Protein AF-A0A2N8PRA6-F1 (afdb_monomer_lite)

Sequence (228 aa):
MFCHITANWRGRPLISYQVVIETIAATTTRTGLSIGAELDTGRYDLGTTVPPAEFHALPITPHAFHGDWNYTLAPVAPRHPEPTPSRQQIDPTLTAMLTDPALTGMSRAAFDHLVAISEPYWDALAEAAFQRRFHRPRSYLHPQTSSLDHYHRLLTALLRRRRAVTSTLLAQLLKVGRTNLSNQFQDGHRLLDLHRVAVTPLPGTPARTLTQLHARIPSHDDTCTDQL

Organism: Streptomyces noursei (NCBI:txid1971)

Secondary structure (DSSP, 8-state):
-HHHHHHHHTT----SHHHHHHHHHT-B-TT--B-----------TT----HHHHHTS-EEE-TTTTTT-EEEPP-----------S----HHHHHHHT-HHHHSS-HHHHHHHHHHHHHHHHHHHHHHHHHHHSS--SS-----SSS-HHHHHHHHHHHHTT-B-HHHHHHHTT--HHHHHHHHHHHHHHHHHTT---PPPSSSPB-SHHHHHTTS--TT-------

Structure (mmCIF, N/CA/C/O backbone):
data_AF-A0A2N8PRA6-F1
#
_entry.id   AF-A0A2N8PRA6-F1
#
loop_
_atom_site.group_PDB
_atom_site.id
_atom_site.type_symbol
_atom_site.label_atom_id
_atom_site.label_alt_id
_atom_site.label_comp_id
_atom_site.label_asym_id
_atom_site.label_entity_id
_atom_site.label_seq_id
_atom_site.pdbx_PDB_ins_code
_atom_site.Cartn_x
_atom_site.Cartn_y
_atom_site.Cartn_z
_atom_site.occupancy
_atom_site.B_iso_or_equiv
_atom_site.auth_seq_id
_atom_site.auth_comp_id
_atom_site.auth_asym_id
_atom_site.auth_atom_id
_atom_site.pdbx_PDB_model_num
ATOM 1 N N . MET A 1 1 ? 21.298 9.428 -30.015 1.00 85.25 1 MET A N 1
ATOM 2 C CA . MET A 1 1 ? 21.003 7.988 -30.195 1.00 85.25 1 MET A CA 1
ATOM 3 C C . MET A 1 1 ? 19.586 7.769 -30.722 1.00 85.25 1 MET A C 1
ATOM 5 O O . MET A 1 1 ? 19.455 7.459 -31.895 1.00 85.25 1 MET A O 1
ATOM 9 N N . PHE A 1 2 ? 18.539 7.989 -29.916 1.00 85.00 2 PHE A N 1
ATOM 10 C CA . PHE A 1 2 ? 17.148 7.662 -30.280 1.00 85.00 2 PHE A CA 1
ATOM 11 C C . PHE A 1 2 ? 16.650 8.291 -31.589 1.00 85.00 2 PHE A C 1
ATOM 13 O O . PHE A 1 2 ? 16.017 7.606 -32.381 1.00 85.00 2 PHE A O 1
ATOM 20 N N . CYS A 1 3 ? 17.010 9.544 -31.883 1.00 87.31 3 CYS A N 1
ATOM 21 C CA . CYS A 1 3 ? 16.675 10.182 -33.163 1.00 87.31 3 CYS A CA 1
ATOM 22 C C . CYS A 1 3 ? 17.221 9.429 -34.393 1.00 87.31 3 CYS A C 1
ATOM 24 O O . CYS A 1 3 ? 16.564 9.402 -35.432 1.00 87.31 3 CYS A O 1
ATOM 26 N N . HIS A 1 4 ? 18.392 8.792 -34.282 1.00 89.62 4 HIS A N 1
ATOM 27 C CA . HIS A 1 4 ? 18.979 7.993 -35.360 1.00 89.62 4 HIS A CA 1
ATOM 28 C C . HIS A 1 4 ? 18.280 6.635 -35.503 1.00 89.62 4 HIS A C 1
ATOM 30 O O . HIS A 1 4 ? 18.043 6.203 -36.626 1.00 89.62 4 HIS A O 1
ATOM 36 N N . ILE A 1 5 ? 17.858 6.018 -34.391 1.00 92.06 5 ILE A N 1
ATOM 37 C CA . ILE A 1 5 ? 17.026 4.802 -34.413 1.00 92.06 5 ILE A CA 1
ATOM 38 C C . ILE A 1 5 ? 15.693 5.093 -35.119 1.00 92.06 5 ILE A C 1
ATOM 40 O O . ILE A 1 5 ? 15.302 4.372 -36.033 1.00 92.06 5 ILE A O 1
ATOM 44 N N . THR A 1 6 ? 15.018 6.193 -34.763 1.00 90.00 6 THR A N 1
ATOM 45 C CA . THR A 1 6 ? 13.749 6.585 -35.400 1.00 90.00 6 THR A CA 1
ATOM 46 C C . THR A 1 6 ? 13.897 6.783 -36.913 1.00 90.00 6 THR A C 1
ATOM 48 O O . THR A 1 6 ? 12.977 6.460 -37.664 1.00 90.00 6 THR A O 1
ATOM 51 N N . ALA A 1 7 ? 15.049 7.275 -37.386 1.00 89.31 7 ALA A N 1
ATOM 52 C CA . ALA A 1 7 ? 15.309 7.418 -38.817 1.00 89.31 7 ALA A CA 1
ATOM 53 C C . ALA A 1 7 ? 15.306 6.061 -39.548 1.00 89.31 7 ALA A C 1
ATOM 55 O O . ALA A 1 7 ? 14.739 5.969 -40.636 1.00 89.31 7 ALA A O 1
ATOM 56 N N . ASN A 1 8 ? 15.838 5.003 -38.925 1.00 88.19 8 ASN A N 1
ATOM 57 C CA . ASN A 1 8 ? 15.835 3.643 -39.479 1.00 88.19 8 ASN A CA 1
ATOM 58 C C . ASN A 1 8 ? 14.436 3.007 -39.539 1.00 88.19 8 ASN A C 1
ATOM 60 O O . ASN A 1 8 ? 14.217 2.078 -40.319 1.00 88.19 8 ASN A O 1
ATOM 64 N N . TRP A 1 9 ? 13.486 3.499 -38.740 1.00 91.38 9 TRP A N 1
ATOM 65 C CA . TRP A 1 9 ? 12.098 3.019 -38.708 1.00 91.38 9 TRP A CA 1
ATOM 66 C C . TRP A 1 9 ? 11.185 3.718 -39.716 1.00 91.38 9 TRP A C 1
ATOM 68 O O . TRP A 1 9 ? 10.074 3.254 -39.977 1.00 91.38 9 TRP A O 1
ATOM 78 N N . ARG A 1 10 ? 11.618 4.842 -40.298 1.00 89.00 10 ARG A N 1
ATOM 79 C CA . ARG A 1 10 ? 10.776 5.646 -41.189 1.00 89.00 10 ARG A CA 1
ATOM 80 C C . ARG A 1 10 ? 10.317 4.822 -42.396 1.00 89.00 10 ARG A C 1
ATOM 82 O O . ARG A 1 10 ? 11.127 4.372 -43.197 1.00 89.00 10 ARG A O 1
ATOM 89 N N . GLY A 1 11 ? 8.999 4.662 -42.536 1.00 86.25 11 GLY A N 1
ATOM 90 C CA . GLY A 1 11 ? 8.390 3.914 -43.642 1.00 86.25 11 GLY A CA 1
ATOM 91 C C . GLY A 1 11 ? 8.547 2.392 -43.549 1.00 86.25 11 GLY A C 1
ATOM 92 O O . GLY A 1 11 ? 8.212 1.704 -44.509 1.00 86.25 11 GLY A O 1
ATOM 93 N N . ARG A 1 12 ? 9.035 1.856 -42.420 1.00 86.75 12 ARG A N 1
ATOM 94 C CA . ARG A 1 12 ? 9.190 0.414 -42.195 1.00 86.75 12 ARG A CA 1
ATOM 95 C C . ARG A 1 12 ? 8.197 -0.052 -41.125 1.00 86.75 12 ARG A C 1
ATOM 97 O O . ARG A 1 12 ? 8.273 0.415 -39.990 1.00 86.75 12 ARG A O 1
ATOM 104 N N . PRO A 1 13 ? 7.258 -0.951 -41.452 1.00 90.00 13 PRO A N 1
ATOM 105 C CA . PRO A 1 13 ? 6.306 -1.453 -40.470 1.00 90.00 13 PRO A CA 1
ATOM 106 C C . PRO A 1 13 ? 7.008 -2.385 -39.462 1.00 90.00 13 PRO A C 1
ATOM 108 O O . PRO A 1 13 ? 7.659 -3.354 -39.847 1.00 90.00 13 PRO A O 1
ATOM 111 N N . LEU A 1 14 ? 6.872 -2.097 -38.163 1.00 92.75 14 LEU A N 1
ATOM 112 C CA . LEU A 1 14 ? 7.496 -2.844 -37.059 1.00 92.75 14 LEU A CA 1
ATOM 113 C C . LEU A 1 14 ? 6.633 -4.049 -36.639 1.00 92.75 14 LEU A C 1
ATOM 115 O O . LEU A 1 14 ? 6.060 -4.076 -35.555 1.00 92.75 14 LEU A O 1
ATOM 119 N N . ILE A 1 15 ? 6.492 -5.023 -37.538 1.00 95.19 15 ILE A N 1
ATOM 120 C CA . ILE A 1 15 ? 5.536 -6.142 -37.404 1.00 95.19 15 ILE A CA 1
ATOM 121 C C . ILE A 1 15 ? 6.072 -7.363 -36.646 1.00 95.19 15 ILE A C 1
ATOM 123 O O . ILE A 1 15 ? 5.316 -8.292 -36.376 1.00 95.19 15 ILE A O 1
ATOM 127 N N . SER A 1 16 ? 7.362 -7.395 -36.310 1.00 94.06 16 SER A N 1
ATOM 128 C CA . SER A 1 16 ? 7.964 -8.490 -35.546 1.00 94.06 16 SER A CA 1
ATOM 129 C C . SER A 1 16 ? 9.126 -8.003 -34.681 1.00 94.06 16 SER A C 1
ATOM 131 O O . SER A 1 16 ? 9.756 -6.988 -34.986 1.00 94.06 16 SER A O 1
ATOM 133 N N . TYR A 1 17 ? 9.444 -8.752 -33.617 1.00 94.38 17 TYR A N 1
ATOM 134 C CA . TYR A 1 17 ? 10.608 -8.473 -32.768 1.00 94.38 17 TYR A CA 1
ATOM 135 C C . TYR A 1 17 ? 11.912 -8.453 -33.567 1.00 94.38 17 TYR A C 1
ATOM 137 O O . TYR A 1 17 ? 12.747 -7.582 -33.348 1.00 94.38 17 TYR A O 1
ATOM 145 N N . GLN A 1 18 ? 12.056 -9.359 -34.537 1.00 93.62 18 GLN A N 1
ATOM 146 C CA . GLN A 1 18 ? 13.219 -9.402 -35.419 1.00 93.62 18 GLN A CA 1
ATOM 147 C C . GLN A 1 18 ? 13.388 -8.090 -36.197 1.00 93.62 18 GLN A C 1
ATOM 149 O O . GLN A 1 18 ? 14.468 -7.509 -36.175 1.00 93.62 18 GLN A O 1
ATOM 154 N N . VAL A 1 19 ? 12.313 -7.571 -36.807 1.00 93.06 19 VAL A N 1
ATOM 155 C CA . VAL A 1 19 ? 12.359 -6.292 -37.539 1.00 93.06 19 VAL A CA 1
ATOM 156 C C . VAL A 1 19 ? 12.751 -5.140 -36.610 1.00 93.06 19 VAL A C 1
ATOM 158 O O . VAL A 1 19 ? 13.534 -4.271 -36.995 1.00 93.06 19 VAL A O 1
ATOM 161 N N . VAL A 1 20 ? 12.245 -5.126 -35.375 1.00 93.69 20 VAL A N 1
ATOM 162 C CA . VAL A 1 20 ? 12.614 -4.111 -34.375 1.00 93.69 20 VAL A CA 1
ATOM 163 C C . VAL A 1 20 ? 14.106 -4.194 -34.033 1.00 93.69 20 VAL A C 1
ATOM 165 O O . VAL A 1 20 ? 14.795 -3.179 -34.078 1.00 93.69 20 VAL A O 1
ATOM 168 N N . ILE A 1 21 ? 14.625 -5.389 -33.749 1.00 94.94 21 ILE A N 1
ATOM 169 C CA . ILE A 1 21 ? 16.030 -5.600 -33.368 1.00 94.94 21 ILE A CA 1
ATOM 170 C C . ILE A 1 21 ? 16.973 -5.213 -34.504 1.00 94.94 21 ILE A C 1
ATOM 172 O O . ILE A 1 21 ? 17.882 -4.412 -34.296 1.00 94.94 21 ILE A O 1
ATOM 176 N N . GLU A 1 22 ? 16.727 -5.716 -35.714 1.00 93.69 22 GLU A N 1
ATOM 177 C CA . GLU A 1 22 ? 17.566 -5.440 -36.884 1.00 93.69 22 GLU A CA 1
ATOM 178 C C . GLU A 1 22 ? 17.619 -3.942 -37.202 1.00 93.69 22 GLU A C 1
ATOM 180 O O . GLU A 1 22 ? 18.677 -3.399 -37.521 1.00 93.69 22 GLU A O 1
ATOM 185 N N . THR A 1 23 ? 16.490 -3.240 -37.086 1.00 93.75 23 THR A N 1
ATOM 186 C CA . THR A 1 23 ? 16.437 -1.804 -37.387 1.00 93.75 23 THR A CA 1
ATOM 187 C C . THR A 1 23 ? 17.088 -0.934 -36.311 1.00 93.75 23 THR A C 1
ATOM 189 O O . THR A 1 23 ? 17.667 0.102 -36.651 1.00 93.75 23 THR A O 1
ATOM 192 N N . ILE A 1 24 ? 17.055 -1.349 -35.038 1.00 94.69 24 ILE A N 1
ATOM 193 C CA . ILE A 1 24 ? 17.828 -0.702 -33.968 1.00 94.69 24 ILE A CA 1
ATOM 194 C C . ILE A 1 24 ? 19.324 -0.943 -34.192 1.00 94.69 24 ILE A C 1
ATOM 196 O O . ILE A 1 24 ? 20.087 0.024 -34.230 1.00 94.69 24 ILE A O 1
ATOM 200 N N . ALA A 1 25 ? 19.733 -2.199 -34.397 1.00 94.81 25 ALA A N 1
ATOM 201 C CA . ALA A 1 25 ? 21.134 -2.587 -34.563 1.00 94.81 25 ALA A CA 1
ATOM 202 C C . ALA A 1 25 ? 21.787 -1.974 -35.817 1.00 94.81 25 ALA A C 1
ATOM 204 O O . ALA A 1 25 ? 22.977 -1.674 -35.827 1.00 94.81 25 ALA A O 1
ATOM 205 N N . ALA A 1 26 ? 21.003 -1.695 -36.864 1.00 93.75 26 ALA A N 1
ATOM 206 C CA . ALA A 1 26 ? 21.472 -0.991 -38.059 1.00 93.75 26 ALA A CA 1
ATOM 207 C C . ALA A 1 26 ? 21.830 0.494 -37.819 1.00 93.75 26 ALA A C 1
ATOM 209 O O . ALA A 1 26 ? 22.254 1.193 -38.742 1.00 93.75 26 ALA A O 1
ATOM 210 N N . THR A 1 27 ? 21.628 1.027 -36.611 1.00 94.31 27 THR A N 1
ATOM 211 C CA . THR A 1 27 ? 21.901 2.435 -36.308 1.00 94.31 27 THR A CA 1
ATOM 212 C C . THR A 1 27 ? 23.398 2.681 -36.182 1.00 94.31 27 THR A C 1
ATOM 214 O O . THR A 1 27 ? 24.024 2.304 -35.193 1.00 94.31 27 THR A O 1
ATOM 217 N N . THR A 1 28 ? 23.953 3.401 -37.156 1.00 93.25 28 THR A N 1
ATOM 218 C CA . THR A 1 28 ? 25.331 3.896 -37.116 1.00 93.25 28 THR A CA 1
ATOM 219 C C . THR A 1 28 ? 25.386 5.395 -37.414 1.00 93.25 28 THR A C 1
ATOM 221 O O . THR A 1 28 ? 24.501 5.938 -38.080 1.00 93.25 28 THR A O 1
ATOM 224 N N . THR A 1 29 ? 26.399 6.104 -36.907 1.00 92.62 29 THR A N 1
ATOM 225 C CA . THR A 1 29 ? 26.622 7.526 -37.237 1.00 92.62 29 THR A CA 1
ATOM 226 C C . THR A 1 29 ? 28.019 7.762 -37.794 1.00 92.62 29 THR A C 1
ATOM 228 O O . THR A 1 29 ? 28.960 7.033 -37.495 1.00 92.62 29 THR A O 1
ATOM 231 N N . ARG A 1 30 ? 28.191 8.854 -38.555 1.00 91.38 30 ARG A N 1
ATOM 232 C CA . ARG A 1 30 ? 29.506 9.281 -39.079 1.00 91.38 30 ARG A CA 1
ATOM 233 C C . ARG A 1 30 ? 30.546 9.534 -37.984 1.00 91.38 30 ARG A C 1
ATOM 235 O O . ARG A 1 30 ? 31.735 9.449 -38.250 1.00 91.38 30 ARG A O 1
ATOM 242 N N . THR A 1 31 ? 30.095 9.865 -36.777 1.00 89.88 31 THR A N 1
ATOM 243 C CA . THR A 1 31 ? 30.940 10.096 -35.600 1.00 89.88 31 THR A CA 1
ATOM 244 C C . THR A 1 31 ? 31.285 8.811 -34.842 1.00 89.88 31 THR A C 1
ATOM 246 O O . THR A 1 31 ? 31.922 8.892 -33.798 1.00 89.88 31 THR A O 1
ATOM 249 N N . GLY A 1 32 ? 30.886 7.639 -35.350 1.00 90.62 32 GLY A N 1
ATOM 250 C CA . GLY A 1 32 ? 31.301 6.339 -34.824 1.00 90.62 32 GLY A CA 1
ATOM 251 C C . GLY A 1 32 ? 30.338 5.681 -33.834 1.00 90.62 32 GLY A C 1
ATOM 252 O O . GLY A 1 32 ? 30.722 4.701 -33.204 1.00 90.62 32 GLY A O 1
ATOM 253 N N . LEU A 1 33 ? 29.097 6.164 -33.679 1.00 90.69 33 LEU A N 1
ATOM 254 C CA . LEU A 1 33 ? 28.093 5.423 -32.906 1.00 90.69 33 LEU A CA 1
ATOM 255 C C . LEU A 1 33 ? 27.784 4.102 -33.619 1.00 90.69 33 LEU A C 1
ATOM 257 O O . LEU A 1 33 ? 27.514 4.111 -34.818 1.00 90.69 33 LEU A O 1
ATOM 261 N N . SER A 1 34 ? 27.760 3.008 -32.864 1.00 93.38 34 SER A N 1
ATOM 262 C CA . SER A 1 34 ? 27.245 1.703 -33.278 1.00 93.38 34 SER A CA 1
ATOM 263 C C . SER A 1 34 ? 26.361 1.164 -32.159 1.00 93.38 34 SER A C 1
ATOM 265 O O . SER A 1 34 ? 26.703 1.321 -30.985 1.00 93.38 34 SER A O 1
ATOM 267 N N . ILE A 1 35 ? 25.209 0.588 -32.504 1.00 93.00 35 ILE A N 1
ATOM 268 C CA . ILE A 1 35 ? 24.221 0.108 -31.533 1.00 93.00 35 ILE A CA 1
ATOM 269 C C . ILE A 1 35 ? 24.084 -1.409 -31.656 1.00 93.00 35 ILE A C 1
ATOM 271 O O . ILE A 1 35 ? 23.834 -1.924 -32.739 1.00 93.00 35 ILE A O 1
ATOM 275 N N . GLY A 1 36 ? 24.208 -2.118 -30.534 1.00 92.62 36 GLY A N 1
ATOM 276 C CA . GLY A 1 36 ? 23.779 -3.510 -30.409 1.00 92.62 36 GLY A CA 1
ATOM 277 C C . GLY A 1 36 ? 22.335 -3.584 -29.913 1.00 92.62 36 GLY A C 1
ATOM 278 O O . GLY A 1 36 ? 21.912 -2.748 -29.114 1.00 92.62 36 GLY A O 1
ATOM 279 N N . ALA A 1 37 ? 21.580 -4.572 -30.383 1.00 93.56 37 ALA A N 1
ATOM 280 C CA . ALA A 1 37 ? 20.238 -4.859 -29.896 1.00 93.56 37 ALA A CA 1
ATOM 281 C C . ALA A 1 37 ? 20.024 -6.371 -29.842 1.00 93.56 37 ALA A C 1
ATOM 283 O O . ALA A 1 37 ? 20.442 -7.090 -30.748 1.00 93.56 37 ALA A O 1
ATOM 284 N N . GLU A 1 38 ? 19.348 -6.836 -28.799 1.00 94.19 38 GLU A N 1
ATOM 285 C CA . GLU A 1 38 ? 19.028 -8.244 -28.590 1.00 94.19 38 GLU A CA 1
ATOM 286 C C . GLU A 1 38 ? 17.612 -8.398 -28.032 1.00 94.19 38 GLU A C 1
ATOM 288 O O . GLU A 1 38 ? 17.066 -7.475 -27.421 1.00 94.19 38 GLU A O 1
ATOM 293 N N . LEU A 1 39 ? 17.000 -9.560 -28.281 1.00 94.50 39 LEU A N 1
ATOM 294 C CA . LEU A 1 39 ? 15.732 -9.915 -27.654 1.00 94.50 39 LEU A CA 1
ATOM 295 C C . LEU A 1 39 ? 16.015 -10.512 -26.281 1.00 94.50 39 LEU A C 1
ATOM 297 O O . LEU A 1 39 ? 16.540 -11.620 -26.193 1.00 94.50 39 LEU A O 1
ATOM 301 N N . ASP A 1 40 ? 15.593 -9.825 -25.231 1.00 91.12 40 ASP A N 1
ATOM 302 C CA . ASP A 1 40 ? 15.554 -10.421 -23.904 1.00 91.12 40 ASP A CA 1
ATOM 303 C C . ASP A 1 40 ? 14.312 -11.318 -23.772 1.00 91.12 40 ASP A C 1
ATOM 305 O O . ASP A 1 40 ? 13.172 -10.848 -23.778 1.00 91.12 40 ASP A O 1
ATOM 309 N N . THR A 1 41 ? 14.536 -12.632 -23.696 1.00 91.69 41 THR A N 1
ATOM 310 C CA . THR A 1 41 ? 13.490 -13.640 -23.455 1.00 91.69 41 THR A CA 1
ATOM 311 C C . THR A 1 41 ? 13.420 -14.081 -21.992 1.00 91.69 41 THR A C 1
ATOM 313 O O . THR A 1 41 ? 12.759 -15.076 -21.678 1.00 91.69 41 THR A O 1
ATOM 316 N N . GLY A 1 42 ? 14.133 -13.389 -21.100 1.00 88.94 42 GLY A N 1
ATOM 317 C CA . GLY A 1 42 ? 14.113 -13.629 -19.669 1.00 88.94 42 GLY A CA 1
ATOM 318 C C . GLY A 1 42 ? 12.699 -13.534 -19.100 1.00 88.94 42 GLY A C 1
ATOM 319 O O . GLY A 1 42 ? 11.872 -12.720 -19.517 1.00 88.94 42 GLY A O 1
ATOM 320 N N . ARG A 1 43 ? 12.400 -14.401 -18.130 1.00 81.81 43 ARG A N 1
ATOM 321 C CA . ARG A 1 43 ? 11.184 -14.289 -17.322 1.00 81.81 43 ARG A CA 1
ATOM 322 C C . ARG A 1 43 ? 11.547 -13.607 -16.016 1.00 81.81 43 ARG A C 1
ATOM 324 O O . ARG A 1 43 ? 12.397 -14.101 -15.284 1.00 81.81 43 ARG A O 1
ATOM 331 N N . TYR A 1 44 ? 10.871 -12.502 -15.740 1.00 79.19 44 TYR A N 1
ATOM 332 C CA . TYR A 1 44 ? 11.064 -11.712 -14.534 1.00 79.19 44 TYR A CA 1
ATOM 333 C C . TYR A 1 44 ? 9.760 -11.678 -13.755 1.00 79.19 44 TYR A C 1
ATOM 335 O O . TYR A 1 44 ? 8.707 -11.354 -14.314 1.00 79.19 44 TYR A O 1
ATOM 343 N N . ASP A 1 45 ? 9.832 -12.003 -12.468 1.00 74.12 45 ASP A N 1
ATOM 344 C CA . ASP A 1 45 ? 8.671 -11.916 -11.596 1.00 74.12 45 ASP A CA 1
ATOM 345 C C . ASP A 1 45 ? 8.217 -10.461 -11.484 1.00 74.12 45 ASP A C 1
ATOM 347 O O . ASP A 1 45 ? 8.984 -9.543 -11.174 1.00 74.12 45 ASP A O 1
ATOM 351 N N . LEU A 1 46 ? 6.940 -10.242 -11.776 1.00 64.75 46 LEU A N 1
ATOM 352 C CA . LEU A 1 46 ? 6.336 -8.922 -11.726 1.00 64.75 46 LEU A CA 1
ATOM 353 C C . LEU A 1 46 ? 6.002 -8.540 -10.284 1.00 64.75 46 LEU A C 1
ATOM 355 O O . LEU A 1 46 ? 5.514 -9.347 -9.497 1.00 64.75 46 LEU A O 1
ATOM 359 N N . GLY A 1 47 ? 6.179 -7.257 -9.968 1.00 64.19 47 GLY A N 1
ATOM 360 C CA . GLY A 1 47 ? 5.805 -6.703 -8.668 1.00 64.19 47 GLY A CA 1
ATOM 361 C C . GLY A 1 47 ? 6.853 -6.884 -7.565 1.00 64.19 47 GLY A C 1
ATOM 362 O O . GLY A 1 47 ? 6.588 -6.537 -6.412 1.00 64.19 47 GLY A O 1
ATOM 363 N N . THR A 1 48 ? 8.051 -7.347 -7.917 1.00 69.00 48 THR A N 1
ATOM 364 C CA . THR A 1 48 ? 9.235 -7.268 -7.058 1.00 69.00 48 THR A CA 1
ATOM 365 C C . THR A 1 48 ? 9.538 -5.807 -6.730 1.00 69.00 48 THR A C 1
ATOM 367 O O . THR A 1 48 ? 9.630 -4.957 -7.616 1.00 69.00 48 THR A O 1
ATOM 370 N N . THR A 1 49 ? 9.655 -5.494 -5.440 1.00 68.94 49 THR A N 1
ATOM 371 C CA . THR A 1 49 ? 10.034 -4.153 -4.980 1.00 68.94 49 THR A CA 1
ATOM 372 C C . THR A 1 49 ? 11.543 -4.116 -4.802 1.00 68.94 49 THR A C 1
ATOM 374 O O . THR A 1 49 ? 12.066 -4.814 -3.941 1.00 68.94 49 THR A O 1
ATOM 377 N N . VAL A 1 50 ? 12.224 -3.290 -5.597 1.00 73.88 50 VAL A N 1
ATOM 378 C CA . VAL A 1 50 ? 13.662 -3.039 -5.449 1.00 73.88 50 VAL A CA 1
ATOM 379 C C . VAL A 1 50 ? 13.847 -1.964 -4.372 1.00 73.88 50 VAL A C 1
ATOM 381 O O . VAL A 1 50 ? 13.342 -0.847 -4.542 1.00 73.88 50 VAL A O 1
ATOM 384 N N . PRO A 1 51 ? 14.506 -2.263 -3.240 1.00 74.81 51 PRO A N 1
ATOM 385 C CA . PRO A 1 51 ? 14.766 -1.274 -2.208 1.00 74.81 51 PRO A CA 1
ATOM 386 C C . PRO A 1 51 ? 15.688 -0.162 -2.742 1.00 74.81 51 PRO A C 1
ATOM 388 O O . PRO A 1 51 ? 16.573 -0.431 -3.558 1.00 74.81 51 PRO A O 1
ATOM 391 N N . PRO A 1 52 ? 15.557 1.089 -2.254 1.00 75.56 52 PRO A N 1
ATOM 392 C CA . PRO A 1 52 ? 16.375 2.206 -2.732 1.00 75.56 52 PRO A CA 1
ATOM 393 C C . PRO A 1 52 ? 17.880 1.938 -2.642 1.00 75.56 52 PRO A C 1
ATOM 395 O O . PRO A 1 52 ? 18.618 2.282 -3.556 1.00 75.56 52 PRO A O 1
ATOM 398 N N . ALA A 1 53 ? 18.335 1.285 -1.567 1.00 79.75 53 ALA A N 1
ATOM 399 C CA . ALA A 1 53 ? 19.745 0.950 -1.377 1.00 79.75 53 ALA A CA 1
ATOM 400 C C . ALA A 1 53 ? 20.285 0.022 -2.477 1.00 79.75 53 ALA A C 1
ATOM 402 O O . ALA A 1 53 ? 21.399 0.226 -2.946 1.00 79.75 53 ALA A O 1
ATOM 403 N N . GLU A 1 54 ? 19.490 -0.955 -2.920 1.00 83.31 54 GLU A N 1
ATOM 404 C CA . GLU A 1 54 ? 19.873 -1.859 -4.007 1.00 83.31 54 GLU A CA 1
ATOM 405 C C . GLU A 1 54 ? 19.938 -1.114 -5.341 1.00 83.31 54 GLU A C 1
ATOM 407 O O . GLU A 1 54 ? 20.922 -1.240 -6.068 1.00 83.31 54 GLU A O 1
ATOM 412 N N . PHE A 1 55 ? 18.952 -0.258 -5.622 1.00 83.56 55 PHE A N 1
ATOM 413 C CA . PHE A 1 55 ? 18.955 0.573 -6.826 1.00 83.56 55 PHE A CA 1
ATOM 414 C C . PHE A 1 55 ? 20.150 1.543 -6.859 1.00 83.56 55 PHE A C 1
ATOM 416 O O . PHE A 1 55 ? 20.806 1.692 -7.886 1.00 83.56 55 PHE A O 1
ATOM 423 N N . HIS A 1 56 ? 20.485 2.168 -5.725 1.00 84.69 56 HIS A N 1
ATOM 424 C CA . HIS A 1 56 ? 21.653 3.047 -5.598 1.00 84.69 56 HIS A CA 1
ATOM 425 C C . HIS A 1 56 ? 22.992 2.300 -5.645 1.00 84.69 56 HIS A C 1
ATOM 427 O O . HIS A 1 56 ? 24.015 2.913 -5.940 1.00 84.69 56 HIS A O 1
ATOM 433 N N . ALA A 1 57 ? 23.003 0.994 -5.371 1.00 87.56 57 ALA A N 1
ATOM 434 C CA . ALA A 1 57 ? 24.197 0.160 -5.458 1.00 87.56 57 ALA A CA 1
ATOM 435 C C . ALA A 1 57 ? 24.516 -0.299 -6.892 1.00 87.56 57 ALA A C 1
ATOM 437 O O . ALA A 1 57 ? 25.511 -1.009 -7.089 1.00 87.56 57 ALA A O 1
ATOM 438 N N . LEU A 1 58 ? 23.683 0.061 -7.877 1.00 88.19 58 LEU A N 1
ATOM 439 C CA . LEU A 1 58 ? 23.966 -0.176 -9.287 1.00 88.19 58 LEU A CA 1
ATOM 440 C C . LEU A 1 58 ? 25.166 0.679 -9.732 1.00 88.19 58 LEU A C 1
ATOM 442 O O . LEU A 1 58 ? 25.237 1.862 -9.399 1.00 88.19 58 LEU A O 1
ATOM 446 N N . PRO A 1 59 ? 26.098 0.121 -10.522 1.00 92.19 59 PRO A N 1
ATOM 447 C CA . PRO A 1 59 ? 27.292 0.818 -11.004 1.00 92.19 59 PRO A CA 1
ATOM 448 C C . PRO A 1 59 ? 26.956 1.749 -12.186 1.00 92.19 59 PRO A C 1
ATOM 450 O O . PRO A 1 59 ? 27.479 1.595 -13.292 1.00 92.19 59 PRO A O 1
ATOM 453 N N . ILE A 1 60 ? 26.030 2.683 -11.967 1.00 93.12 60 ILE A N 1
ATOM 454 C CA . ILE A 1 60 ? 25.562 3.652 -12.960 1.00 93.12 60 ILE A CA 1
ATOM 455 C C . ILE A 1 60 ? 26.466 4.881 -12.910 1.00 93.12 60 ILE A C 1
ATOM 457 O O . ILE A 1 60 ? 26.600 5.524 -11.872 1.00 93.12 60 ILE A O 1
ATOM 461 N N . THR A 1 61 ? 27.048 5.241 -14.050 1.00 94.88 61 THR A N 1
ATOM 462 C CA . THR A 1 61 ? 27.773 6.503 -14.244 1.00 94.88 61 THR A CA 1
ATOM 463 C C . THR A 1 61 ? 26.964 7.408 -15.174 1.00 94.88 61 THR A C 1
ATOM 465 O O . THR A 1 61 ? 26.922 7.137 -16.378 1.00 94.88 61 THR A O 1
ATOM 468 N N . PRO A 1 62 ? 26.302 8.460 -14.659 1.00 95.06 62 PRO A N 1
ATOM 469 C CA . PRO A 1 62 ? 25.577 9.422 -15.486 1.00 95.06 62 PRO A CA 1
ATOM 470 C C . PRO A 1 62 ? 26.523 10.218 -16.394 1.00 95.06 62 PRO A C 1
ATOM 472 O O . PRO A 1 62 ? 27.598 10.637 -15.965 1.00 95.06 62 PRO A O 1
ATOM 475 N N . HIS A 1 63 ? 26.117 10.472 -17.639 1.00 93.31 63 HIS A N 1
ATOM 476 C CA . HIS A 1 63 ? 26.842 11.364 -18.551 1.00 93.31 63 HIS A CA 1
ATOM 477 C C . HIS A 1 63 ? 26.470 12.833 -18.318 1.00 93.31 63 HIS A C 1
ATOM 479 O O . HIS A 1 63 ? 25.373 13.152 -17.865 1.00 93.31 63 HIS A O 1
ATOM 485 N N . ALA A 1 64 ? 27.365 13.753 -18.697 1.00 94.44 64 ALA A N 1
ATOM 486 C CA . ALA A 1 64 ? 27.146 15.196 -18.536 1.00 94.44 64 ALA A CA 1
ATOM 487 C C . ALA A 1 64 ? 25.915 15.715 -19.307 1.00 94.44 64 ALA A C 1
ATOM 489 O O . ALA A 1 64 ? 25.236 16.638 -18.863 1.00 94.44 64 ALA A O 1
ATOM 490 N N . PHE A 1 65 ? 25.613 15.115 -20.460 1.00 87.94 65 PHE A N 1
ATOM 491 C CA . PHE A 1 65 ? 24.436 15.447 -21.257 1.00 87.94 65 PHE A CA 1
ATOM 492 C C . PHE A 1 65 ? 23.282 14.494 -20.926 1.00 87.94 65 PHE A C 1
ATOM 494 O O . PHE A 1 65 ? 23.308 13.333 -21.339 1.00 87.94 65 PHE A O 1
ATOM 501 N N . HIS A 1 66 ? 22.275 15.009 -20.213 1.00 88.31 66 HIS A N 1
ATOM 502 C CA . HIS A 1 66 ? 21.074 14.282 -19.774 1.00 88.31 66 HIS A CA 1
ATOM 503 C C . HIS A 1 66 ? 21.364 12.991 -18.992 1.00 88.31 66 HIS A C 1
ATOM 505 O O . HIS A 1 66 ? 20.824 11.934 -19.314 1.00 88.31 66 HIS A O 1
ATOM 511 N N . GLY A 1 67 ? 22.187 13.084 -17.944 1.00 89.62 67 GLY A N 1
ATOM 512 C CA . GLY A 1 67 ? 22.586 11.952 -17.097 1.00 89.62 67 GLY A CA 1
ATOM 513 C C . GLY A 1 67 ? 21.435 11.123 -16.516 1.00 89.62 67 GLY A C 1
ATOM 514 O O . GLY A 1 67 ? 21.609 9.930 -16.284 1.00 89.62 67 GLY A O 1
ATOM 515 N N . ASP A 1 68 ? 20.250 11.719 -16.363 1.00 87.62 68 ASP A N 1
ATOM 516 C CA . ASP A 1 68 ? 19.042 11.024 -15.908 1.00 87.62 68 ASP A CA 1
ATOM 517 C C . ASP A 1 68 ? 18.667 9.845 -16.821 1.00 87.62 68 ASP A C 1
ATOM 519 O O . ASP A 1 68 ? 18.156 8.832 -16.345 1.00 87.62 68 ASP A O 1
ATOM 523 N N . TRP A 1 69 ? 18.926 9.961 -18.132 1.00 86.19 69 TRP A N 1
ATOM 524 C CA . TRP A 1 69 ? 18.585 8.945 -19.142 1.00 86.19 69 TRP A CA 1
ATOM 525 C C . TRP A 1 69 ? 19.786 8.466 -19.965 1.00 86.19 69 TRP A C 1
ATOM 527 O O . TRP A 1 69 ? 19.678 7.480 -20.691 1.00 86.19 69 TRP A O 1
ATOM 537 N N . ASN A 1 70 ? 20.919 9.161 -19.887 1.00 89.69 70 ASN A N 1
ATOM 538 C CA . ASN A 1 70 ? 22.148 8.830 -20.590 1.00 89.69 70 ASN A CA 1
ATOM 539 C C . ASN A 1 70 ? 23.224 8.463 -19.570 1.00 89.69 70 ASN A C 1
ATOM 541 O O . ASN A 1 70 ? 23.836 9.334 -18.953 1.00 89.69 70 ASN A O 1
ATOM 545 N N . TYR A 1 71 ? 23.459 7.171 -19.389 1.00 93.19 71 TYR A N 1
ATOM 546 C CA . TYR A 1 71 ? 24.376 6.653 -18.382 1.00 93.19 71 TYR A CA 1
ATOM 547 C C . TYR A 1 71 ? 25.089 5.395 -18.878 1.00 93.19 71 TYR A C 1
ATOM 549 O O . TYR A 1 71 ? 24.611 4.696 -19.770 1.00 93.19 71 TYR A O 1
ATOM 557 N N . THR A 1 72 ? 26.234 5.097 -18.272 1.00 92.19 72 THR A N 1
ATOM 558 C CA . THR A 1 72 ? 26.960 3.840 -18.467 1.00 92.19 72 THR A CA 1
ATOM 559 C C . THR A 1 72 ? 26.716 2.923 -17.274 1.00 92.19 72 THR A C 1
ATOM 561 O O . THR A 1 72 ? 26.892 3.343 -16.133 1.00 92.19 72 THR A O 1
ATOM 564 N N . LEU A 1 73 ? 26.342 1.671 -17.537 1.00 91.69 73 LEU A N 1
ATOM 565 C CA . LEU A 1 73 ? 26.268 0.596 -16.547 1.00 91.69 73 LEU A CA 1
ATOM 566 C C . LEU A 1 73 ? 27.512 -0.286 -16.677 1.00 91.69 73 LEU A C 1
ATOM 568 O O . LEU A 1 73 ? 27.719 -0.900 -17.723 1.00 91.69 73 LEU A O 1
ATOM 572 N N . ALA A 1 74 ? 28.347 -0.345 -15.639 1.00 92.12 74 ALA A N 1
ATOM 573 C CA . ALA A 1 74 ? 29.500 -1.246 -15.644 1.00 92.12 74 ALA A CA 1
ATOM 574 C C . ALA A 1 74 ? 29.073 -2.697 -15.339 1.00 92.12 74 ALA A C 1
ATOM 576 O O . ALA A 1 74 ? 28.164 -2.906 -14.530 1.00 92.12 74 ALA A O 1
ATOM 577 N N . PRO A 1 75 ? 29.722 -3.714 -15.935 1.00 87.94 75 PRO A N 1
ATOM 578 C CA . PRO A 1 75 ? 29.449 -5.104 -15.597 1.00 87.94 75 PRO A CA 1
ATOM 579 C C . PRO A 1 75 ? 29.840 -5.379 -14.141 1.00 87.94 75 PRO A C 1
ATOM 581 O O . PRO A 1 75 ? 30.956 -5.087 -13.714 1.00 87.94 75 PRO A O 1
ATOM 584 N N . VAL A 1 76 ? 28.917 -5.962 -13.381 1.00 81.81 76 VAL A N 1
ATOM 585 C CA . VAL A 1 76 ? 29.146 -6.443 -12.014 1.00 81.81 76 VAL A CA 1
ATOM 586 C C . VAL A 1 76 ? 28.832 -7.929 -11.999 1.00 81.81 76 VAL A C 1
ATOM 588 O O . VAL A 1 76 ? 27.855 -8.361 -12.611 1.00 81.81 76 VAL A O 1
ATOM 591 N N . ALA A 1 77 ? 29.684 -8.718 -11.336 1.00 78.06 77 ALA A N 1
ATOM 592 C CA . ALA A 1 77 ? 29.425 -10.141 -11.149 1.00 78.06 77 ALA A CA 1
ATOM 593 C C . ALA A 1 77 ? 28.021 -10.319 -10.547 1.00 78.06 77 ALA A C 1
ATOM 595 O O . ALA A 1 77 ? 27.665 -9.543 -9.654 1.00 78.06 77 ALA A O 1
ATOM 596 N N . PRO A 1 78 ? 27.219 -11.289 -11.024 1.00 64.94 78 PRO A N 1
ATOM 597 C CA . PRO A 1 78 ? 25.865 -11.481 -10.530 1.00 64.94 78 PRO A CA 1
ATOM 598 C C . PRO A 1 78 ? 25.917 -11.638 -9.011 1.00 64.94 78 PRO A C 1
ATOM 600 O O . PRO A 1 78 ? 26.469 -12.607 -8.490 1.00 64.94 78 PRO A O 1
ATOM 603 N N . ARG A 1 79 ? 25.396 -10.638 -8.292 1.00 64.38 79 ARG A N 1
ATOM 604 C CA . ARG A 1 79 ? 25.225 -10.750 -6.848 1.00 64.38 79 ARG A CA 1
ATOM 605 C C . ARG A 1 79 ? 24.167 -11.820 -6.642 1.00 64.38 79 ARG A C 1
ATOM 607 O O . ARG A 1 79 ? 23.091 -11.740 -7.234 1.00 64.38 79 ARG A O 1
ATOM 614 N N . HIS A 1 80 ? 24.476 -12.827 -5.830 1.00 57.53 80 HIS A N 1
ATOM 615 C CA . HIS A 1 80 ? 23.427 -13.703 -5.331 1.00 57.53 80 HIS A CA 1
ATOM 616 C C . HIS A 1 80 ? 22.375 -12.810 -4.671 1.00 57.53 80 HIS A C 1
ATOM 618 O O . HIS A 1 80 ? 22.772 -11.909 -3.927 1.00 57.53 80 HIS A O 1
ATOM 624 N N . PRO A 1 81 ? 21.076 -12.996 -4.966 1.00 56.28 81 PRO A N 1
ATOM 625 C CA . PRO A 1 81 ? 20.047 -12.251 -4.268 1.00 56.28 81 PRO A CA 1
ATOM 626 C C . PRO A 1 81 ? 20.240 -12.541 -2.783 1.00 56.28 81 PRO A C 1
ATOM 628 O O . PRO A 1 81 ? 20.057 -13.677 -2.337 1.00 56.28 81 PRO A O 1
ATOM 631 N N . GLU A 1 82 ? 20.683 -11.536 -2.024 1.00 53.66 82 GLU A N 1
ATOM 632 C CA . GLU A 1 82 ? 20.567 -11.619 -0.579 1.00 53.66 82 GLU A CA 1
ATOM 633 C C . GLU A 1 82 ? 19.084 -11.844 -0.276 1.00 53.66 82 GLU A C 1
ATOM 635 O O . GLU A 1 82 ? 18.227 -11.313 -0.997 1.00 53.66 82 GLU A O 1
ATOM 640 N N . PRO A 1 83 ? 18.750 -12.674 0.726 1.00 49.25 83 PRO A N 1
ATOM 641 C CA . PRO A 1 83 ? 17.363 -12.882 1.093 1.00 49.25 83 PRO A CA 1
ATOM 642 C C . PRO A 1 83 ? 16.723 -11.510 1.289 1.00 49.25 83 PRO A C 1
ATOM 644 O O . PRO A 1 83 ? 17.177 -10.729 2.126 1.00 49.25 83 PRO A O 1
ATOM 647 N N . THR A 1 84 ? 15.716 -11.219 0.456 1.00 50.12 84 THR A N 1
ATOM 648 C CA . THR A 1 84 ? 14.917 -9.989 0.510 1.00 50.12 84 THR A CA 1
ATOM 649 C C . THR A 1 84 ? 14.703 -9.629 1.976 1.00 50.12 84 THR A C 1
ATOM 651 O O . THR A 1 84 ? 14.276 -10.526 2.715 1.00 50.12 84 THR A O 1
ATOM 654 N N . PRO A 1 85 ? 14.997 -8.390 2.427 1.00 48.66 85 PRO A N 1
ATOM 655 C CA . PRO A 1 85 ? 14.772 -8.030 3.817 1.00 48.66 85 PRO A CA 1
ATOM 656 C C . PRO A 1 85 ? 13.339 -8.422 4.150 1.00 48.66 85 PRO A C 1
ATOM 658 O O . PRO A 1 85 ? 12.397 -8.015 3.460 1.00 48.66 85 PRO A O 1
ATOM 661 N N . SER A 1 86 ? 13.204 -9.311 5.133 1.00 51.50 86 SER A N 1
ATOM 662 C CA . SER A 1 86 ? 11.921 -9.816 5.588 1.00 51.50 86 SER A CA 1
ATOM 663 C C . SER A 1 86 ? 10.987 -8.625 5.769 1.00 51.50 86 SER A C 1
ATOM 665 O O . SER A 1 86 ? 11.389 -7.588 6.306 1.00 51.50 86 SER A O 1
ATOM 667 N N . ARG A 1 87 ? 9.763 -8.749 5.230 1.00 57.09 87 ARG A N 1
ATOM 668 C CA . ARG A 1 87 ? 8.665 -7.784 5.387 1.00 57.09 87 ARG A CA 1
ATOM 669 C C . ARG A 1 87 ? 8.794 -7.136 6.763 1.00 57.09 87 ARG A C 1
ATOM 671 O O . ARG A 1 87 ? 8.769 -7.894 7.728 1.00 57.09 87 ARG A O 1
ATOM 678 N N . GLN A 1 88 ? 9.008 -5.810 6.819 1.00 60.41 88 GLN A N 1
ATOM 679 C CA . GLN A 1 88 ? 9.355 -5.075 8.047 1.00 60.41 88 GLN A CA 1
ATOM 680 C C . GLN A 1 88 ? 8.594 -5.665 9.229 1.00 60.41 88 GLN A C 1
ATOM 682 O O . GLN A 1 88 ? 7.385 -5.471 9.346 1.00 60.41 88 GLN A O 1
ATOM 687 N N . GLN A 1 89 ? 9.290 -6.456 10.045 1.00 67.69 89 GLN A N 1
ATOM 688 C CA . GLN A 1 89 ? 8.646 -7.153 11.138 1.00 67.69 89 GLN A CA 1
ATOM 689 C C . GLN A 1 89 ? 8.322 -6.086 12.174 1.00 67.69 89 GLN A C 1
ATOM 691 O O . GLN A 1 89 ? 9.217 -5.475 12.762 1.00 67.69 89 GLN A O 1
ATOM 696 N N . ILE A 1 90 ? 7.036 -5.768 12.294 1.00 81.94 90 ILE A N 1
ATOM 697 C CA . ILE A 1 90 ? 6.570 -4.761 13.237 1.00 81.94 90 ILE A CA 1
ATOM 698 C C . ILE A 1 90 ? 6.830 -5.304 14.636 1.00 81.94 90 ILE A C 1
ATOM 700 O O . ILE A 1 90 ? 6.647 -6.493 14.897 1.00 81.94 90 ILE A O 1
ATOM 704 N N . ASP A 1 91 ? 7.310 -4.427 15.515 1.00 87.25 91 ASP A N 1
ATOM 705 C CA . ASP A 1 91 ? 7.666 -4.786 16.881 1.00 87.25 91 ASP A CA 1
ATOM 706 C C . ASP A 1 91 ? 6.481 -5.511 17.558 1.00 87.25 91 ASP A C 1
ATOM 708 O O . ASP A 1 91 ? 5.366 -4.967 17.600 1.00 87.25 91 ASP A O 1
ATOM 712 N N . PRO A 1 92 ? 6.672 -6.743 18.066 1.00 88.81 92 PRO A N 1
ATOM 713 C CA . PRO A 1 92 ? 5.596 -7.502 18.692 1.00 88.81 92 PRO A CA 1
ATOM 714 C C . PRO A 1 92 ? 5.032 -6.794 19.929 1.00 88.81 92 PRO A C 1
ATOM 716 O O . PRO A 1 92 ? 3.838 -6.910 20.199 1.00 88.81 92 PRO A O 1
ATOM 719 N N . THR A 1 93 ? 5.839 -6.005 20.646 1.00 90.81 93 THR A N 1
ATOM 720 C CA . THR A 1 93 ? 5.375 -5.232 21.809 1.00 90.81 93 THR A CA 1
ATOM 721 C C . THR A 1 93 ? 4.434 -4.102 21.392 1.00 90.81 93 THR A C 1
ATOM 723 O O . THR A 1 93 ? 3.372 -3.915 21.989 1.00 90.81 93 THR A O 1
ATOM 726 N N . LEU A 1 94 ? 4.759 -3.405 20.299 1.00 91.94 94 LEU A N 1
ATOM 727 C CA . LEU A 1 94 ? 3.892 -2.393 19.696 1.00 91.94 94 LEU A CA 1
ATOM 728 C C . LEU A 1 94 ? 2.589 -3.019 19.188 1.00 91.94 94 LEU A C 1
ATOM 730 O O . LEU A 1 94 ? 1.509 -2.467 19.399 1.00 91.94 94 LEU A O 1
ATOM 734 N N . THR A 1 95 ? 2.689 -4.180 18.542 1.00 93.38 95 THR A N 1
ATOM 735 C CA . THR A 1 95 ? 1.533 -4.932 18.041 1.00 93.38 95 THR A CA 1
ATOM 736 C C . THR A 1 95 ? 0.607 -5.321 19.189 1.00 93.38 95 THR A C 1
ATOM 738 O O . THR A 1 95 ? -0.598 -5.074 19.118 1.00 93.38 95 THR A O 1
ATOM 741 N N . ALA A 1 96 ? 1.164 -5.844 20.286 1.00 92.62 96 ALA A N 1
ATOM 742 C CA . ALA A 1 96 ? 0.419 -6.180 21.492 1.00 92.62 96 ALA A CA 1
ATOM 743 C C . ALA A 1 96 ? -0.265 -4.947 22.106 1.00 92.62 96 ALA A C 1
ATOM 745 O O . ALA A 1 96 ? -1.440 -5.016 22.460 1.00 92.62 96 ALA A O 1
ATOM 746 N N . MET A 1 97 ? 0.412 -3.802 22.172 1.00 94.12 97 MET A N 1
ATOM 747 C CA . MET A 1 97 ? -0.187 -2.556 22.660 1.00 94.12 97 MET A CA 1
ATOM 748 C C . MET A 1 97 ? -1.359 -2.096 21.778 1.00 94.12 97 MET A C 1
ATOM 750 O O . MET A 1 97 ? -2.419 -1.746 22.285 1.00 94.12 97 MET A O 1
ATOM 754 N N . LEU A 1 98 ? -1.199 -2.092 20.452 1.00 94.69 98 LEU A N 1
ATOM 755 C CA . LEU A 1 98 ? -2.223 -1.589 19.527 1.00 94.69 98 LEU A CA 1
ATOM 756 C C . LEU A 1 98 ? -3.460 -2.490 19.434 1.00 94.69 98 LEU A C 1
ATOM 758 O O . LEU A 1 98 ? -4.547 -2.001 19.133 1.00 94.69 98 LEU A O 1
ATOM 762 N N . THR A 1 99 ? -3.300 -3.785 19.698 1.00 95.06 99 THR A N 1
ATOM 763 C CA . THR A 1 99 ? -4.384 -4.784 19.719 1.00 95.06 99 THR A CA 1
ATOM 764 C C . THR A 1 99 ? -5.117 -4.847 21.061 1.00 95.06 99 THR A C 1
ATOM 766 O O . THR A 1 99 ? -5.964 -5.718 21.263 1.00 95.06 99 THR A O 1
ATOM 769 N N . ASP A 1 100 ? -4.820 -3.925 21.981 1.00 94.38 100 ASP A N 1
ATOM 770 C CA . ASP A 1 100 ? -5.481 -3.853 23.276 1.00 94.38 100 ASP A CA 1
ATOM 771 C C . ASP A 1 100 ? -7.006 -3.647 23.149 1.00 94.38 100 ASP A C 1
ATOM 773 O O . ASP A 1 100 ? -7.438 -2.758 22.401 1.00 94.38 100 ASP A O 1
ATOM 777 N N . PRO A 1 101 ? -7.839 -4.421 23.877 1.00 93.81 101 PRO A N 1
ATOM 778 C CA . PRO A 1 101 ? -9.295 -4.314 23.803 1.00 93.81 101 PRO A CA 1
ATOM 779 C C . PRO A 1 101 ? -9.851 -2.921 24.108 1.00 93.81 101 PRO A C 1
ATOM 781 O O . PRO A 1 101 ? -10.872 -2.535 23.532 1.00 93.81 101 PRO A O 1
ATOM 784 N N . ALA A 1 102 ? -9.192 -2.127 24.958 1.00 91.56 102 ALA A N 1
ATOM 785 C CA . ALA A 1 102 ? -9.621 -0.757 25.222 1.00 91.56 102 ALA A CA 1
ATOM 786 C C . ALA A 1 102 ? -9.501 0.114 23.960 1.00 91.56 102 ALA A C 1
ATOM 788 O O . ALA A 1 102 ? -10.381 0.934 23.663 1.00 91.56 102 ALA A O 1
ATOM 789 N N . LEU A 1 103 ? -8.459 -0.117 23.158 1.00 92.88 103 LEU A N 1
ATOM 790 C CA . LEU A 1 103 ? -8.227 0.596 21.907 1.00 92.88 103 LEU A CA 1
ATOM 791 C C . LEU A 1 103 ? -9.100 0.070 20.771 1.00 92.88 103 LEU A C 1
ATOM 793 O O . LEU A 1 103 ? -9.761 0.868 20.103 1.00 92.88 103 LEU A O 1
ATOM 797 N N . THR A 1 104 ? -9.132 -1.246 20.562 1.00 92.94 104 THR A N 1
ATOM 798 C CA . THR A 1 104 ? -9.818 -1.890 19.429 1.00 92.94 104 THR A CA 1
ATOM 799 C C . THR A 1 104 ? -11.328 -2.009 19.632 1.00 92.94 104 THR A C 1
ATOM 801 O O . THR A 1 104 ? -12.082 -1.985 18.659 1.00 92.94 104 THR A O 1
ATOM 804 N N . GLY A 1 105 ? -11.787 -2.078 20.885 1.00 91.12 105 GLY A N 1
ATOM 805 C CA . GLY A 1 105 ? -13.182 -2.339 21.239 1.00 91.12 105 GLY A CA 1
ATOM 806 C C . GLY A 1 105 ? -13.605 -3.803 21.077 1.00 91.12 105 GLY A C 1
ATOM 807 O O . GLY A 1 105 ? -14.799 -4.082 21.123 1.00 91.12 105 GLY A O 1
ATOM 808 N N . MET A 1 106 ? -12.662 -4.727 20.869 1.00 93.25 106 MET A N 1
ATOM 809 C CA . MET A 1 106 ? -12.916 -6.168 20.760 1.00 93.25 106 MET A CA 1
ATOM 810 C C . MET A 1 106 ? -11.787 -6.972 21.409 1.00 93.25 106 MET A C 1
ATOM 812 O O . MET A 1 106 ? -10.684 -6.464 21.601 1.00 93.25 106 MET A O 1
ATOM 816 N N . SER A 1 107 ? -12.045 -8.234 21.753 1.00 94.12 107 SER A N 1
ATOM 817 C CA . SER A 1 107 ? -10.995 -9.101 22.293 1.00 94.12 107 SER A CA 1
ATOM 818 C C . SER A 1 107 ? -9.929 -9.406 21.235 1.00 94.12 107 SER A C 1
ATOM 820 O O . SER A 1 107 ? -10.212 -9.421 20.035 1.00 94.12 107 SER A O 1
ATOM 822 N N . ARG A 1 108 ? -8.703 -9.701 21.684 1.00 94.06 108 ARG A N 1
ATOM 823 C CA . ARG A 1 108 ? -7.590 -10.104 20.805 1.00 94.06 108 ARG A CA 1
ATOM 824 C C . ARG A 1 108 ? -7.964 -11.328 19.960 1.00 94.06 108 ARG A C 1
ATOM 826 O O . ARG A 1 108 ? -7.819 -11.288 18.749 1.00 94.06 108 ARG A O 1
ATOM 833 N N . ALA A 1 109 ? -8.595 -12.333 20.573 1.00 94.31 109 ALA A N 1
ATOM 834 C CA . ALA A 1 109 ? -9.082 -13.522 19.871 1.00 94.31 109 ALA A CA 1
ATOM 835 C C . ALA A 1 109 ? -10.153 -13.209 18.807 1.00 94.31 109 ALA A C 1
ATOM 837 O O . ALA A 1 109 ? -10.140 -13.797 17.728 1.00 94.31 109 ALA A O 1
ATOM 838 N N . ALA A 1 110 ? -11.071 -12.272 19.080 1.00 93.50 110 ALA A N 1
ATOM 839 C CA . ALA A 1 110 ? -12.058 -11.842 18.088 1.00 93.50 110 ALA A CA 1
ATOM 840 C C . ALA A 1 110 ? -11.395 -11.096 16.920 1.00 93.50 110 ALA A C 1
ATOM 842 O O . ALA A 1 110 ? -11.791 -11.282 15.769 1.00 93.50 110 ALA A O 1
ATOM 843 N N . PHE A 1 111 ? -10.372 -10.286 17.206 1.00 95.25 111 PHE A N 1
ATOM 844 C CA . PHE A 1 111 ? -9.588 -9.615 16.177 1.00 95.25 111 PHE A CA 1
ATOM 845 C C . PHE A 1 111 ? -8.786 -10.611 15.326 1.00 95.25 111 PHE A C 1
ATOM 847 O O . PHE A 1 111 ? -8.847 -10.539 14.103 1.00 95.25 111 PHE A O 1
ATOM 854 N N . ASP A 1 112 ? -8.116 -11.588 15.939 1.00 94.38 112 ASP A N 1
ATOM 855 C CA . ASP A 1 112 ? -7.365 -12.622 15.215 1.00 94.38 112 ASP A CA 1
ATOM 856 C C . ASP A 1 112 ? -8.291 -13.460 14.318 1.00 94.38 112 ASP A C 1
ATOM 858 O O . ASP A 1 112 ? -7.974 -13.729 13.157 1.00 94.38 112 ASP A O 1
ATOM 862 N N . HIS A 1 113 ? -9.488 -13.798 14.813 1.00 94.00 113 HIS A N 1
ATOM 863 C CA . HIS A 1 113 ? -10.512 -14.456 14.005 1.00 94.00 113 HIS A CA 1
ATOM 864 C C . HIS A 1 113 ? -10.939 -13.592 12.810 1.00 94.00 113 HIS A C 1
ATOM 866 O O . HIS A 1 113 ? -11.007 -14.090 11.687 1.00 94.00 113 HIS A O 1
ATOM 872 N N . LEU A 1 114 ? -11.173 -12.293 13.027 1.00 93.69 114 LEU A N 1
ATOM 873 C CA . LEU A 1 114 ? -11.510 -11.344 11.965 1.00 93.69 114 LEU A CA 1
ATOM 874 C C . LEU A 1 114 ? -10.404 -11.255 10.901 1.00 93.69 114 LEU A C 1
ATOM 876 O O . LEU A 1 114 ? -10.707 -11.201 9.708 1.00 93.69 114 LEU A O 1
ATOM 880 N N . VAL A 1 115 ? -9.133 -11.254 11.306 1.00 92.81 115 VAL A N 1
ATOM 881 C CA . VAL A 1 115 ? -7.998 -11.252 10.372 1.00 9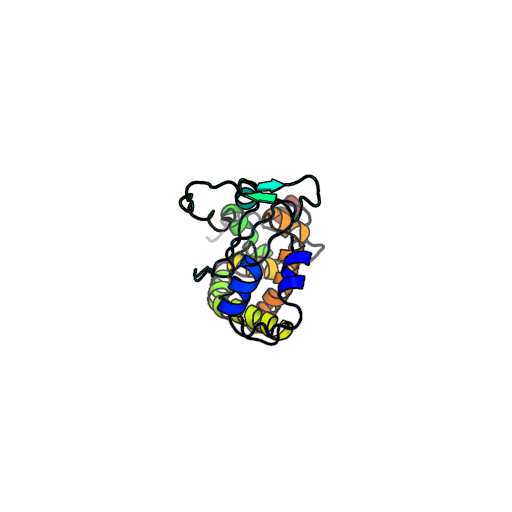2.81 115 VAL A CA 1
ATOM 882 C C . VAL A 1 115 ? -8.013 -12.513 9.507 1.00 92.81 115 VAL A C 1
ATOM 884 O O . VAL A 1 115 ? -7.952 -12.397 8.284 1.00 92.81 115 VAL A O 1
ATOM 887 N N . ALA A 1 116 ? -8.185 -13.689 10.114 1.00 91.31 116 ALA A N 1
ATOM 888 C CA . ALA A 1 116 ? -8.202 -14.960 9.391 1.00 91.31 116 ALA A CA 1
ATOM 889 C C . ALA A 1 116 ? -9.345 -15.051 8.361 1.00 91.31 116 ALA A C 1
ATOM 891 O O . ALA A 1 116 ? -9.130 -15.481 7.231 1.00 91.31 116 ALA A O 1
ATOM 892 N N . ILE A 1 117 ? -10.560 -14.613 8.712 1.00 91.88 117 ILE A N 1
ATOM 893 C CA . ILE A 1 117 ? -11.719 -14.710 7.801 1.00 91.88 117 ILE A CA 1
ATOM 894 C C . ILE A 1 117 ? -11.703 -13.671 6.671 1.00 91.88 117 ILE A C 1
ATOM 896 O O . ILE A 1 117 ? -12.412 -13.834 5.679 1.00 91.88 117 ILE A O 1
ATOM 900 N N . SER A 1 118 ? -10.942 -12.589 6.823 1.00 88.81 118 SER A N 1
ATOM 901 C CA . SER A 1 118 ? -10.946 -11.447 5.899 1.00 88.81 118 SER A CA 1
ATOM 902 C C . SER A 1 118 ? -9.794 -11.462 4.894 1.00 88.81 118 SER A C 1
ATOM 904 O O . SER A 1 118 ? -9.858 -10.737 3.900 1.00 88.81 118 SER A O 1
ATOM 906 N N . GLU A 1 119 ? -8.761 -12.279 5.118 1.00 82.94 119 GLU A N 1
ATOM 907 C CA . GLU A 1 119 ? -7.572 -12.357 4.258 1.00 82.94 119 GLU A CA 1
ATOM 908 C C . GLU A 1 119 ? -7.913 -12.598 2.773 1.00 82.94 119 GLU A C 1
ATOM 910 O O . GLU A 1 119 ? -7.449 -11.816 1.938 1.00 82.94 119 GLU A O 1
ATOM 915 N N . PRO A 1 120 ? -8.819 -13.534 2.407 1.00 81.19 120 PRO A N 1
ATOM 916 C CA . PRO A 1 120 ? -9.182 -13.753 1.003 1.00 81.19 120 PRO A CA 1
ATOM 917 C C . PRO A 1 120 ? -9.863 -12.542 0.344 1.00 81.19 120 PRO A C 1
ATOM 919 O O . PRO A 1 120 ? -9.798 -12.357 -0.872 1.00 81.19 120 PRO A O 1
ATOM 922 N N . TYR A 1 121 ? -10.542 -11.708 1.136 1.00 82.94 121 TYR A N 1
ATOM 923 C CA . TYR A 1 121 ? -11.312 -10.573 0.632 1.00 82.94 121 TYR A CA 1
ATOM 924 C C . TYR A 1 121 ? -10.440 -9.346 0.365 1.00 82.94 121 TYR A C 1
ATOM 926 O O . TYR A 1 121 ? -10.793 -8.532 -0.492 1.00 82.94 121 TYR A O 1
ATOM 934 N N . TRP A 1 122 ? -9.306 -9.200 1.060 1.00 77.69 122 TRP A N 1
ATOM 935 C CA . TRP A 1 122 ? -8.401 -8.070 0.836 1.00 77.69 122 TRP A CA 1
ATOM 936 C C . TRP A 1 122 ? -7.836 -8.091 -0.587 1.00 77.69 122 TRP A C 1
ATOM 938 O O . TRP A 1 122 ? -7.886 -7.082 -1.296 1.00 77.69 122 TRP A O 1
ATOM 948 N N . ASP A 1 123 ? -7.362 -9.255 -1.032 1.00 75.75 123 ASP A N 1
ATOM 949 C CA . ASP A 1 123 ? -6.821 -9.428 -2.382 1.00 75.75 123 ASP A CA 1
ATOM 950 C C . ASP A 1 123 ? -7.902 -9.229 -3.451 1.00 75.75 123 ASP A C 1
ATOM 952 O O . ASP A 1 123 ? -7.664 -8.557 -4.458 1.00 75.75 123 ASP A O 1
ATOM 956 N N . ALA A 1 124 ? -9.125 -9.708 -3.200 1.00 81.44 124 ALA A N 1
ATOM 957 C CA . ALA A 1 124 ? -10.260 -9.502 -4.097 1.00 81.44 124 ALA A CA 1
ATOM 958 C C . ALA A 1 124 ? -10.641 -8.015 -4.248 1.00 81.44 124 ALA A C 1
ATOM 960 O O . ALA A 1 124 ? -10.914 -7.553 -5.359 1.00 81.44 124 ALA A O 1
ATOM 961 N N . LEU A 1 125 ? -10.634 -7.238 -3.157 1.00 80.62 125 LEU A N 1
ATOM 962 C CA . LEU A 1 125 ? -10.885 -5.792 -3.207 1.00 80.62 125 LEU A CA 1
ATOM 963 C C . LEU A 1 125 ? -9.793 -5.055 -3.988 1.00 80.62 125 LEU A C 1
ATOM 965 O O . LEU A 1 125 ? -10.101 -4.169 -4.793 1.00 80.62 125 LEU A O 1
ATOM 969 N N . ALA A 1 126 ? -8.534 -5.442 -3.785 1.00 76.69 126 ALA A N 1
ATOM 970 C CA . ALA A 1 126 ? -7.403 -4.847 -4.478 1.00 76.69 126 ALA A CA 1
ATOM 971 C C . ALA A 1 126 ? -7.428 -5.152 -5.988 1.00 76.69 126 ALA A C 1
ATOM 973 O O . ALA A 1 126 ? -7.169 -4.262 -6.805 1.00 76.69 126 ALA A O 1
ATOM 974 N N . GLU A 1 127 ? -7.809 -6.374 -6.367 1.00 79.88 127 GLU A N 1
ATOM 975 C CA . GLU A 1 127 ? -8.020 -6.767 -7.762 1.00 79.88 127 GLU A CA 1
ATOM 976 C C . GLU A 1 127 ? -9.180 -5.986 -8.393 1.00 79.88 127 GLU A C 1
ATOM 978 O O . GLU A 1 127 ? -9.024 -5.393 -9.461 1.00 79.88 127 GLU A O 1
ATOM 983 N N . ALA A 1 128 ? -10.320 -5.875 -7.704 1.00 82.81 128 ALA A N 1
ATOM 984 C CA . ALA A 1 128 ? -11.458 -5.094 -8.186 1.00 82.81 128 ALA A CA 1
ATOM 985 C C . ALA A 1 128 ? -11.102 -3.608 -8.384 1.00 82.81 128 ALA A C 1
ATOM 987 O O . ALA A 1 128 ? -11.532 -2.982 -9.356 1.00 82.81 128 ALA A O 1
ATOM 988 N N . ALA A 1 129 ? -10.300 -3.022 -7.489 1.00 78.94 129 ALA A N 1
ATOM 989 C CA . ALA A 1 129 ? -9.810 -1.653 -7.632 1.00 78.94 129 ALA A CA 1
ATOM 990 C C . ALA A 1 129 ? -8.875 -1.494 -8.845 1.00 78.94 129 ALA A C 1
ATOM 992 O O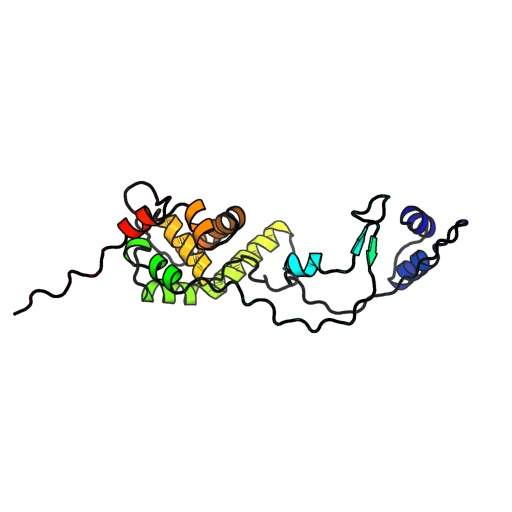 . ALA A 1 129 ? -9.002 -0.521 -9.594 1.00 78.94 129 ALA A O 1
ATOM 993 N N . PHE A 1 130 ? -7.975 -2.456 -9.074 1.00 79.62 130 PHE A N 1
ATOM 994 C CA . PHE A 1 130 ? -7.097 -2.477 -10.244 1.00 79.62 130 PHE A CA 1
ATOM 995 C C . PHE A 1 130 ? -7.901 -2.578 -11.546 1.00 79.62 130 PHE A C 1
ATOM 997 O O . PHE A 1 130 ? -7.719 -1.762 -12.452 1.00 79.62 130 PHE A O 1
ATOM 1004 N N . GLN A 1 131 ? -8.843 -3.519 -11.613 1.00 85.00 131 GLN A N 1
ATOM 1005 C CA . GLN A 1 131 ? -9.690 -3.732 -12.784 1.00 85.00 131 GLN A CA 1
ATOM 1006 C C . GLN A 1 131 ? -10.537 -2.502 -13.118 1.00 85.00 131 GLN A C 1
ATOM 1008 O O . GLN A 1 131 ? -10.637 -2.134 -14.285 1.00 85.00 131 GLN A O 1
ATOM 1013 N N . ARG A 1 132 ? -11.084 -1.801 -12.116 1.00 84.56 132 ARG A N 1
ATOM 1014 C CA . ARG A 1 132 ? -11.814 -0.536 -12.336 1.00 84.56 132 ARG A CA 1
ATOM 1015 C C . ARG A 1 132 ? -10.945 0.554 -12.959 1.00 84.56 132 ARG A C 1
ATOM 1017 O O . ARG A 1 132 ? -11.463 1.373 -13.707 1.00 84.56 132 ARG A O 1
ATOM 1024 N N . ARG A 1 133 ? -9.651 0.588 -12.629 1.00 82.12 133 ARG A N 1
ATOM 1025 C CA . ARG A 1 133 ? -8.721 1.626 -13.095 1.00 82.12 133 ARG A CA 1
ATOM 1026 C C . ARG A 1 133 ? -8.114 1.320 -14.461 1.00 82.12 133 ARG A C 1
ATOM 1028 O O . ARG A 1 133 ? -7.876 2.241 -15.231 1.00 82.12 133 ARG A O 1
ATOM 1035 N N . PHE A 1 134 ? -7.810 0.054 -14.731 1.00 82.44 134 PHE A N 1
ATOM 1036 C CA . PHE A 1 134 ? -7.056 -0.354 -15.920 1.00 82.44 134 PHE A CA 1
ATOM 1037 C C . PHE A 1 134 ? -7.873 -1.187 -16.912 1.00 82.44 134 PHE A C 1
ATOM 1039 O O . PHE A 1 134 ? -7.339 -1.562 -17.953 1.00 82.44 134 PHE A O 1
ATOM 1046 N N . HIS A 1 135 ? -9.141 -1.479 -16.599 1.00 86.25 135 HIS A N 1
ATOM 1047 C CA . HIS A 1 135 ? -10.081 -2.236 -17.436 1.00 86.25 135 HIS A CA 1
ATOM 1048 C C . HIS A 1 135 ? -9.538 -3.587 -17.924 1.00 86.25 135 HIS A C 1
ATOM 1050 O O . HIS A 1 135 ? -9.876 -4.058 -19.006 1.00 86.25 135 HIS A O 1
ATOM 1056 N N . ARG A 1 136 ? -8.675 -4.214 -17.121 1.00 82.19 136 ARG A N 1
ATOM 1057 C CA . ARG A 1 136 ? -8.068 -5.516 -17.402 1.00 82.19 136 ARG A CA 1
ATOM 1058 C C . ARG A 1 136 ? -7.754 -6.248 -16.098 1.00 82.19 136 ARG A C 1
ATOM 1060 O O . ARG A 1 136 ? -7.486 -5.563 -15.103 1.00 82.19 136 ARG A O 1
ATOM 1067 N N . PRO A 1 137 ? -7.744 -7.593 -16.093 1.00 76.19 137 PRO A N 1
ATOM 1068 C CA . PRO A 1 137 ? -7.261 -8.350 -14.947 1.00 76.19 137 PRO A CA 1
ATOM 1069 C C . PRO A 1 137 ? -5.782 -8.051 -14.722 1.00 76.19 137 PRO A C 1
ATOM 1071 O O . PRO A 1 13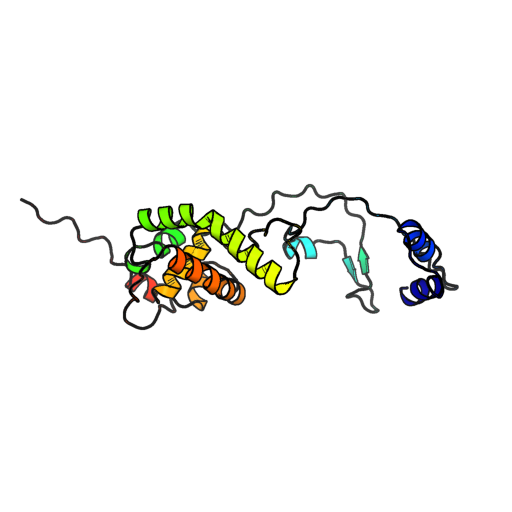7 ? -5.027 -7.766 -15.662 1.00 76.19 137 PRO A O 1
ATOM 1074 N N . ARG A 1 138 ? -5.357 -8.096 -13.467 1.00 70.50 138 ARG A N 1
ATOM 1075 C CA . ARG A 1 138 ? -3.951 -7.911 -13.139 1.00 70.50 138 ARG A CA 1
ATOM 1076 C C . ARG A 1 138 ? -3.150 -9.123 -13.609 1.00 70.50 138 ARG A C 1
ATOM 1078 O O . ARG A 1 138 ? -3.500 -10.264 -13.339 1.00 70.50 138 ARG A O 1
ATOM 1085 N N . SER A 1 139 ? -2.043 -8.877 -14.304 1.00 64.31 139 SER A N 1
ATOM 1086 C CA . SER A 1 139 ? -1.165 -9.940 -14.823 1.00 64.31 139 SER A CA 1
ATOM 1087 C C . SER A 1 139 ? -0.233 -10.546 -13.763 1.00 64.31 139 SER A C 1
ATOM 1089 O O . SER A 1 139 ? 0.642 -11.332 -14.103 1.00 64.31 139 SER A O 1
ATOM 1091 N N . TYR A 1 140 ? -0.367 -10.139 -12.500 1.00 61.47 140 TYR A N 1
ATOM 1092 C CA . TYR A 1 140 ? 0.487 -10.546 -11.389 1.00 61.47 140 TYR A CA 1
ATOM 1093 C C . TYR A 1 140 ? -0.310 -10.510 -10.085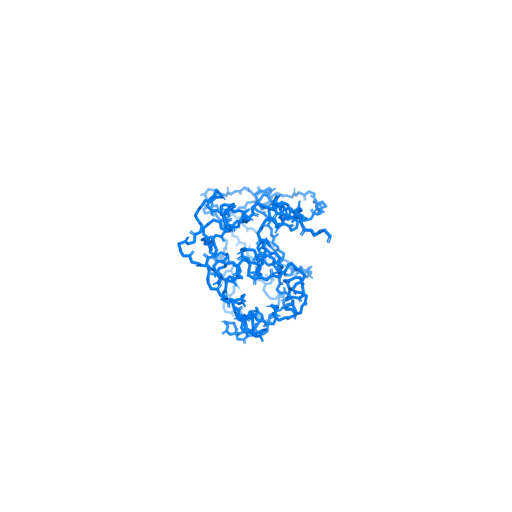 1.00 61.47 140 TYR A C 1
ATOM 1095 O O . TYR A 1 140 ? -1.184 -9.655 -9.929 1.00 61.47 140 TYR A O 1
ATOM 1103 N N . LEU A 1 141 ? -0.008 -11.412 -9.146 1.00 53.44 141 LEU A N 1
ATOM 1104 C CA . LEU A 1 141 ? -0.543 -11.333 -7.782 1.00 53.44 141 LEU A CA 1
ATOM 1105 C C . LEU A 1 141 ? -0.215 -9.951 -7.222 1.00 53.44 141 LEU A C 1
ATOM 1107 O O . LEU A 1 141 ? 0.904 -9.479 -7.417 1.00 53.44 141 LEU A O 1
ATOM 1111 N N . HIS A 1 142 ? -1.174 -9.285 -6.566 1.00 53.56 142 HIS A N 1
ATOM 1112 C CA . HIS A 1 142 ? -0.885 -8.044 -5.852 1.00 53.56 142 HIS A CA 1
ATOM 1113 C C . HIS A 1 142 ? 0.248 -8.376 -4.878 1.00 53.56 142 HIS A C 1
ATOM 1115 O O . HIS A 1 142 ? -0.014 -9.031 -3.870 1.00 53.56 142 HIS A O 1
ATOM 1121 N N . PRO A 1 143 ? 1.506 -7.947 -5.120 1.00 50.53 143 PRO A N 1
ATOM 1122 C CA . PRO A 1 143 ? 2.505 -8.099 -4.080 1.00 50.53 143 PRO A CA 1
ATOM 1123 C C . PRO A 1 143 ? 1.926 -7.248 -2.976 1.00 50.53 143 PRO A C 1
ATOM 1125 O O . PRO A 1 143 ? 1.472 -6.150 -3.289 1.00 50.53 143 PRO A O 1
ATOM 1128 N N . GLN A 1 144 ? 1.791 -7.744 -1.753 1.00 52.69 144 GLN A N 1
ATOM 1129 C CA . GLN A 1 144 ? 1.377 -6.934 -0.611 1.00 52.69 144 GLN A CA 1
ATOM 1130 C C . GLN A 1 144 ? 2.365 -5.747 -0.483 1.00 52.69 144 GLN A C 1
ATOM 1132 O O . GLN A 1 144 ? 3.283 -5.771 0.315 1.00 52.69 144 GLN A O 1
ATOM 1137 N N . THR A 1 145 ? 2.206 -4.744 -1.350 1.00 48.72 145 THR A N 1
ATOM 1138 C CA . THR A 1 145 ? 3.083 -3.605 -1.674 1.00 48.72 145 THR A CA 1
ATOM 1139 C C . THR A 1 145 ? 2.746 -2.443 -0.765 1.00 48.72 145 THR A C 1
ATOM 1141 O O . THR A 1 145 ? 3.419 -1.417 -0.754 1.00 48.72 145 THR A O 1
ATOM 1144 N N . SER A 1 146 ? 1.692 -2.598 0.035 1.00 56.47 146 SER A N 1
ATOM 1145 C CA . SER A 1 146 ? 1.632 -1.905 1.299 1.00 56.47 146 SER A CA 1
ATOM 1146 C C . SER A 1 146 ? 2.773 -2.446 2.151 1.00 56.47 146 SER A C 1
ATOM 1148 O O . SER A 1 146 ? 2.869 -3.652 2.356 1.00 56.47 146 SER A O 1
ATOM 1150 N N . SER A 1 147 ? 3.577 -1.542 2.694 1.00 68.25 147 SER A N 1
ATOM 1151 C CA . SER A 1 147 ? 4.607 -1.828 3.696 1.00 68.25 147 SER A CA 1
ATOM 1152 C C . SER A 1 147 ? 4.076 -2.564 4.939 1.00 68.25 147 SER A C 1
ATOM 1154 O O . SER A 1 147 ? 4.865 -3.012 5.759 1.00 68.25 147 SER A O 1
ATOM 1156 N N . LEU A 1 148 ? 2.751 -2.695 5.078 1.00 78.38 148 LEU A N 1
ATOM 1157 C CA . LEU A 1 148 ? 2.058 -3.471 6.102 1.00 78.38 148 LEU A CA 1
ATOM 1158 C C . LEU A 1 148 ? 1.515 -4.803 5.559 1.00 78.38 148 LEU A C 1
ATOM 1160 O O . LEU A 1 148 ? 1.005 -4.872 4.431 1.00 78.38 148 LEU A O 1
ATOM 1164 N N . ASP A 1 149 ? 1.558 -5.838 6.392 1.00 83.56 149 ASP A N 1
ATOM 1165 C CA . ASP A 1 149 ? 0.806 -7.081 6.184 1.00 83.56 149 ASP A CA 1
ATOM 1166 C C . ASP A 1 149 ? -0.716 -6.875 6.365 1.00 83.56 149 ASP A C 1
ATOM 1168 O O . ASP A 1 149 ? -1.190 -5.796 6.736 1.00 83.56 149 ASP A O 1
ATOM 1172 N N . HIS A 1 150 ? -1.496 -7.918 6.074 1.00 86.12 150 HIS A N 1
ATOM 1173 C CA . HIS A 1 150 ? -2.955 -7.919 6.234 1.00 86.12 150 HIS A CA 1
ATOM 1174 C C . HIS A 1 150 ? -3.401 -7.631 7.678 1.00 86.12 150 HIS A C 1
ATOM 1176 O O . HIS A 1 150 ? -4.289 -6.802 7.898 1.00 86.12 150 HIS A O 1
ATOM 1182 N N . TYR A 1 151 ? -2.726 -8.236 8.660 1.00 90.94 151 TYR A N 1
ATOM 1183 C CA . TYR A 1 151 ? -3.005 -8.062 10.089 1.00 90.94 151 TYR A CA 1
ATOM 1184 C C . TYR A 1 151 ? -3.004 -6.578 10.487 1.00 90.94 151 TYR A C 1
ATOM 1186 O O . TYR A 1 151 ? -3.980 -6.047 11.027 1.00 90.94 151 TYR A O 1
ATOM 1194 N N . HIS A 1 152 ? -1.936 -5.861 10.141 1.00 91.00 152 HIS A N 1
ATOM 1195 C CA . HIS A 1 152 ? -1.751 -4.461 10.505 1.00 91.00 152 HIS A CA 1
ATOM 1196 C C . HIS A 1 152 ? -2.620 -3.507 9.674 1.00 91.00 152 HIS A C 1
ATOM 1198 O O . HIS A 1 152 ? -3.028 -2.450 10.171 1.00 91.00 152 HIS A O 1
ATOM 1204 N N . ARG A 1 153 ? -2.977 -3.859 8.432 1.00 89.62 153 ARG A N 1
ATOM 1205 C CA . ARG A 1 153 ? -3.957 -3.085 7.645 1.00 89.62 153 ARG A CA 1
ATOM 1206 C C . ARG A 1 153 ? -5.326 -3.077 8.315 1.00 89.62 153 ARG A C 1
ATOM 1208 O O . ARG A 1 153 ? -5.919 -2.008 8.476 1.00 89.62 153 ARG A O 1
ATOM 1215 N N . LEU A 1 154 ? -5.803 -4.237 8.762 1.00 92.06 154 LEU A N 1
ATOM 1216 C CA . LEU A 1 154 ? -7.059 -4.311 9.502 1.00 92.06 154 LEU A CA 1
ATOM 1217 C C . LEU A 1 154 ? -6.977 -3.626 10.858 1.00 92.06 154 LEU A C 1
ATOM 1219 O O . LEU A 1 154 ? -7.894 -2.886 11.213 1.00 92.06 154 LEU A O 1
ATOM 1223 N N . LEU A 1 155 ? -5.873 -3.807 11.586 1.00 94.19 155 LEU A N 1
ATOM 1224 C CA . LEU A 1 155 ? -5.679 -3.176 12.889 1.00 94.19 155 LEU A CA 1
ATOM 1225 C C . LEU A 1 155 ? -5.755 -1.651 12.778 1.00 94.19 155 LEU A C 1
ATOM 1227 O O . LEU A 1 155 ? -6.476 -0.987 13.521 1.00 94.19 155 LEU A O 1
ATOM 1231 N N . THR A 1 156 ? -5.051 -1.076 11.805 1.00 93.94 156 THR A N 1
ATOM 1232 C CA . THR A 1 156 ? -5.031 0.376 11.599 1.00 93.94 156 THR A CA 1
ATOM 1233 C C . THR A 1 156 ? -6.380 0.919 11.128 1.00 93.94 156 THR A C 1
ATOM 1235 O O . THR A 1 156 ? -6.786 1.991 11.586 1.00 93.94 156 THR A O 1
ATOM 1238 N N . ALA A 1 157 ? -7.114 0.186 10.283 1.00 93.50 157 ALA A N 1
ATOM 1239 C CA . ALA A 1 157 ? -8.484 0.534 9.902 1.00 93.50 157 ALA A CA 1
ATOM 1240 C C . ALA A 1 157 ? -9.445 0.477 11.101 1.00 93.50 157 ALA A C 1
ATOM 1242 O O . ALA A 1 157 ? -10.249 1.391 11.296 1.00 93.50 157 ALA A O 1
ATOM 1243 N N . LEU A 1 158 ? -9.321 -0.541 11.956 1.00 95.00 158 LEU A N 1
ATOM 1244 C CA . LEU A 1 158 ? -10.124 -0.686 13.167 1.00 95.00 158 LEU A CA 1
ATOM 1245 C C . LEU A 1 158 ? -9.870 0.460 14.151 1.00 95.00 158 LEU A C 1
ATOM 1247 O O . LEU A 1 158 ? -10.813 1.115 14.595 1.00 95.00 158 LEU A O 1
ATOM 1251 N N . LEU A 1 159 ? -8.604 0.775 14.432 1.00 94.88 159 LEU A N 1
ATOM 1252 C CA . LEU A 1 159 ? -8.218 1.887 15.307 1.00 94.88 159 LEU A CA 1
ATOM 1253 C C . LEU A 1 159 ? -8.666 3.244 14.751 1.00 94.88 159 LEU A C 1
ATOM 1255 O O . LEU A 1 159 ? -9.039 4.147 15.511 1.00 94.88 159 LEU A O 1
ATOM 1259 N N . ARG A 1 160 ? -8.671 3.392 13.420 1.00 93.25 160 ARG A N 1
ATOM 1260 C CA . ARG A 1 160 ? -9.184 4.585 12.747 1.00 93.25 160 ARG A CA 1
ATOM 1261 C C . ARG A 1 160 ? -10.698 4.710 12.910 1.00 93.25 160 ARG A C 1
ATOM 1263 O O . ARG A 1 160 ? -11.157 5.802 13.253 1.00 93.25 160 ARG A O 1
ATOM 1270 N N . ARG A 1 161 ? -11.446 3.614 12.740 1.00 92.94 161 ARG A N 1
ATOM 1271 C CA . ARG A 1 161 ? -12.900 3.544 12.968 1.00 92.94 161 ARG A CA 1
ATOM 1272 C C . ARG A 1 161 ? -13.259 3.791 14.437 1.00 92.94 161 ARG A C 1
ATOM 1274 O O . ARG A 1 161 ? -14.178 4.557 14.712 1.00 92.94 161 ARG A O 1
ATOM 1281 N N . ARG A 1 162 ? -12.459 3.264 15.375 1.00 93.31 162 ARG A N 1
ATOM 1282 C CA . ARG A 1 162 ? -12.543 3.551 16.821 1.00 93.31 162 ARG A CA 1
ATOM 1283 C C . ARG A 1 162 ? -12.222 4.993 17.185 1.00 93.31 162 ARG A C 1
ATOM 1285 O O . ARG A 1 162 ? -12.518 5.399 18.303 1.00 93.31 162 ARG A O 1
ATOM 1292 N N . ARG A 1 163 ? -11.601 5.769 16.289 1.00 94.56 163 ARG A N 1
ATOM 1293 C CA . ARG A 1 163 ? -11.031 7.095 16.591 1.00 94.56 163 ARG A CA 1
ATOM 1294 C C . ARG A 1 163 ? -10.003 7.057 17.735 1.00 94.56 163 ARG A C 1
ATOM 1296 O O . ARG A 1 163 ? -9.794 8.068 18.400 1.00 94.56 163 ARG A O 1
ATOM 1303 N N . ALA A 1 164 ? -9.328 5.922 17.934 1.00 93.25 164 ALA A N 1
ATOM 1304 C CA . ALA A 1 164 ? -8.350 5.743 19.008 1.00 93.25 164 ALA A CA 1
ATOM 1305 C C . ALA A 1 164 ? -7.095 6.600 18.781 1.00 93.25 164 ALA A C 1
ATOM 1307 O O . ALA A 1 164 ? -6.611 7.274 19.691 1.00 93.25 164 ALA A O 1
ATOM 1308 N N . VAL A 1 165 ? -6.594 6.611 17.541 1.00 94.25 165 VAL A N 1
ATOM 1309 C CA . VAL A 1 165 ? -5.308 7.209 17.159 1.00 94.25 165 VAL A CA 1
ATOM 1310 C C . VAL A 1 165 ? -5.429 7.992 15.847 1.00 94.25 165 VAL A C 1
ATOM 1312 O O . VAL A 1 165 ? -6.244 7.687 14.972 1.00 94.25 165 VAL A O 1
ATOM 1315 N N . THR A 1 166 ? -4.620 9.041 15.699 1.00 93.94 166 THR A N 1
ATOM 1316 C CA . THR A 1 166 ? -4.475 9.770 14.430 1.00 93.94 166 THR A CA 1
ATOM 1317 C C . THR A 1 166 ? -3.688 8.979 13.380 1.00 93.94 166 THR A C 1
ATOM 1319 O O . THR A 1 166 ? -2.733 8.276 13.689 1.00 93.94 166 THR A O 1
ATOM 1322 N N . SER A 1 167 ? -4.022 9.147 12.097 1.00 91.12 167 SER A N 1
ATOM 1323 C CA . SER A 1 167 ? -3.288 8.471 11.014 1.00 91.12 167 SER A CA 1
ATOM 1324 C C . SER A 1 167 ? -1.808 8.857 10.954 1.00 91.12 167 SER A C 1
ATOM 1326 O O . SER A 1 167 ? -0.984 8.036 10.570 1.00 91.12 167 SER A O 1
ATOM 1328 N N . THR A 1 168 ? -1.460 10.076 11.376 1.00 92.62 168 THR A N 1
ATOM 1329 C CA . THR A 1 168 ? -0.067 10.524 11.501 1.00 92.62 168 THR A CA 1
ATOM 1330 C C . THR A 1 168 ? 0.696 9.711 12.544 1.00 92.62 168 THR A C 1
ATOM 1332 O O . THR A 1 168 ? 1.782 9.230 12.240 1.00 92.62 168 THR A O 1
ATOM 1335 N N . LEU A 1 169 ? 0.122 9.506 13.737 1.00 93.62 169 LEU A N 1
ATOM 1336 C CA . LEU A 1 169 ? 0.776 8.714 14.779 1.00 93.62 169 LEU A CA 1
ATOM 1337 C C . LEU A 1 169 ? 0.886 7.237 14.370 1.00 93.62 169 LEU A C 1
ATOM 1339 O O . LEU A 1 169 ? 1.948 6.654 14.535 1.00 93.62 169 LEU A O 1
ATOM 1343 N N . LEU A 1 170 ? -0.152 6.640 13.764 1.00 93.25 170 LEU A N 1
ATOM 1344 C CA . LEU A 1 170 ? -0.065 5.261 13.249 1.00 93.25 170 LEU A CA 1
ATOM 1345 C C . LEU A 1 170 ? 1.041 5.104 12.197 1.00 93.25 170 LEU A C 1
ATOM 1347 O O . LEU A 1 170 ? 1.797 4.141 12.243 1.00 93.25 170 LEU A O 1
ATOM 1351 N N . ALA A 1 171 ? 1.159 6.061 11.273 1.00 91.19 171 ALA A N 1
ATOM 1352 C CA . ALA A 1 171 ? 2.208 6.053 10.259 1.00 91.19 171 ALA A CA 1
ATOM 1353 C C . ALA A 1 171 ? 3.613 6.113 10.887 1.00 91.19 171 ALA A C 1
ATOM 1355 O O . ALA A 1 171 ? 4.503 5.378 10.468 1.00 91.19 171 ALA A O 1
ATOM 1356 N N . GLN A 1 172 ? 3.794 6.936 11.927 1.00 91.19 172 GLN A N 1
ATOM 1357 C CA . GLN A 1 172 ? 5.050 7.027 12.676 1.00 91.19 172 GLN A CA 1
ATOM 1358 C C . GLN A 1 172 ? 5.371 5.734 13.436 1.00 91.19 172 GLN A C 1
ATOM 1360 O O . GLN A 1 172 ? 6.482 5.226 13.310 1.00 91.19 172 GLN A O 1
ATOM 1365 N N . LEU A 1 173 ? 4.405 5.185 14.183 1.00 92.38 173 LEU A N 1
ATOM 1366 C CA . LEU A 1 173 ? 4.587 3.966 14.981 1.00 92.38 173 LEU A CA 1
ATOM 1367 C C . LEU A 1 173 ? 4.945 2.760 14.109 1.00 92.38 173 LEU A C 1
ATOM 1369 O O . LEU A 1 173 ? 5.827 1.985 14.460 1.00 92.38 173 LEU A O 1
ATOM 1373 N N . LEU A 1 174 ? 4.299 2.635 12.950 1.00 89.12 174 LEU A N 1
ATOM 1374 C CA . LEU A 1 174 ? 4.520 1.522 12.030 1.00 89.12 174 LEU A CA 1
ATOM 1375 C C . LEU A 1 174 ? 5.648 1.780 11.021 1.00 89.12 174 LEU A C 1
ATOM 1377 O O . LEU A 1 174 ? 5.928 0.916 10.200 1.00 89.12 174 LEU A O 1
ATOM 1381 N N . LYS A 1 175 ? 6.290 2.957 11.063 1.00 87.12 175 LYS A N 1
ATOM 1382 C CA . LYS A 1 175 ? 7.347 3.380 10.124 1.00 87.12 175 LYS A CA 1
ATOM 1383 C C . LYS A 1 175 ? 6.917 3.304 8.648 1.00 87.12 175 LYS A C 1
ATOM 1385 O O . LYS A 1 175 ? 7.713 2.967 7.775 1.00 87.12 175 LYS A O 1
ATOM 1390 N N . VAL A 1 176 ? 5.663 3.667 8.361 1.00 85.81 176 VAL A N 1
ATOM 1391 C CA . VAL A 1 176 ? 5.078 3.644 7.008 1.00 85.81 176 VAL A CA 1
ATOM 1392 C C . VAL A 1 176 ? 4.686 5.033 6.514 1.00 85.81 176 VAL A C 1
ATOM 1394 O O . VAL A 1 176 ? 4.392 5.941 7.290 1.00 85.81 176 VAL A O 1
ATOM 1397 N N . GLY A 1 177 ? 4.626 5.212 5.193 1.00 83.31 177 GLY A N 1
ATOM 1398 C CA . GLY A 1 177 ? 4.181 6.470 4.595 1.00 83.31 177 GLY A CA 1
ATOM 1399 C C . GLY A 1 177 ? 2.705 6.770 4.892 1.00 83.31 177 GLY A C 1
ATOM 1400 O O . GLY A 1 177 ? 1.830 5.934 4.667 1.00 83.31 177 GLY A O 1
ATOM 1401 N N . ARG A 1 178 ? 2.391 8.001 5.323 1.00 82.94 178 ARG A N 1
ATOM 1402 C CA . ARG A 1 178 ? 1.013 8.427 5.653 1.00 82.94 178 ARG A CA 1
ATOM 1403 C C . ARG A 1 178 ? 0.029 8.251 4.489 1.00 82.94 178 ARG A C 1
ATOM 1405 O O . ARG A 1 178 ? -1.119 7.866 4.714 1.00 82.94 178 ARG A O 1
ATOM 1412 N N . THR A 1 179 ? 0.462 8.534 3.261 1.00 80.88 179 THR A N 1
ATOM 1413 C CA . THR A 1 179 ? -0.360 8.360 2.052 1.00 80.88 179 THR A CA 1
ATOM 1414 C C . THR A 1 179 ? -0.656 6.885 1.794 1.00 80.88 179 THR A C 1
ATOM 1416 O O . THR A 1 179 ? -1.796 6.542 1.499 1.00 80.88 179 THR A O 1
ATOM 1419 N N . ASN A 1 180 ? 0.336 6.007 1.988 1.00 76.69 180 ASN A N 1
ATOM 1420 C CA . ASN A 1 180 ? 0.150 4.561 1.875 1.00 76.69 180 ASN A CA 1
ATOM 1421 C C . ASN A 1 180 ? -0.913 4.083 2.873 1.00 76.69 180 ASN A C 1
ATOM 1423 O O . ASN A 1 180 ? -1.907 3.494 2.460 1.00 76.69 180 ASN A O 1
ATOM 1427 N N . LEU A 1 181 ? -0.765 4.455 4.148 1.00 83.25 181 LEU A N 1
ATOM 1428 C CA . LEU A 1 181 ? -1.708 4.095 5.207 1.00 83.25 181 LEU A CA 1
ATOM 1429 C C . LEU A 1 181 ? -3.127 4.629 4.944 1.00 83.25 181 LEU A C 1
ATOM 1431 O O . LEU A 1 181 ? -4.109 3.919 5.140 1.00 83.25 181 LEU A O 1
ATOM 1435 N N . SER A 1 182 ? -3.242 5.869 4.458 1.00 83.06 182 SER A N 1
ATOM 1436 C CA . SER A 1 182 ? -4.542 6.488 4.166 1.00 83.06 182 SER A CA 1
ATOM 1437 C C . SER A 1 182 ? -5.287 5.770 3.040 1.00 83.06 182 SER A C 1
ATOM 1439 O O . SER A 1 182 ? -6.501 5.608 3.133 1.00 83.06 182 SER A O 1
ATOM 1441 N N . ASN A 1 183 ? -4.565 5.294 2.021 1.00 76.94 183 ASN A N 1
ATOM 1442 C CA . ASN A 1 183 ? -5.152 4.522 0.926 1.00 76.94 183 ASN A CA 1
ATOM 1443 C C . ASN A 1 183 ? -5.720 3.177 1.415 1.00 76.94 183 ASN A C 1
ATOM 1445 O O . ASN A 1 183 ? -6.763 2.753 0.929 1.00 76.94 183 ASN A O 1
ATOM 1449 N N . GLN A 1 184 ? -5.086 2.535 2.405 1.00 82.75 184 GLN A N 1
ATOM 1450 C CA . GLN A 1 184 ? -5.545 1.240 2.932 1.00 82.75 184 GLN A CA 1
ATOM 1451 C C . GLN A 1 184 ? -6.828 1.345 3.774 1.00 82.75 184 GLN A C 1
ATOM 1453 O O . GLN A 1 184 ? -7.567 0.369 3.895 1.00 82.75 184 GLN A O 1
ATOM 1458 N N . PHE A 1 185 ? -7.135 2.513 4.352 1.00 87.75 185 PHE A N 1
ATOM 1459 C CA . PHE A 1 185 ? -8.302 2.654 5.232 1.00 87.75 185 PHE A CA 1
ATOM 1460 C C . PHE A 1 185 ? -9.631 2.407 4.529 1.00 87.75 185 PHE A C 1
ATOM 1462 O O . PHE A 1 185 ? -10.557 1.906 5.161 1.00 87.75 185 PHE A O 1
ATOM 1469 N N . GLN A 1 186 ? -9.751 2.761 3.248 1.00 84.19 186 GLN A N 1
ATOM 1470 C CA . GLN A 1 186 ? -11.015 2.593 2.538 1.00 84.19 186 GLN A CA 1
ATOM 1471 C C . GLN A 1 186 ? -11.372 1.112 2.379 1.00 84.19 186 GLN A C 1
ATOM 1473 O O . GLN A 1 186 ? -12.505 0.727 2.665 1.00 84.19 186 GLN A O 1
ATOM 1478 N N . ASP A 1 187 ? -10.408 0.282 1.986 1.00 84.69 187 ASP A N 1
ATOM 1479 C CA . ASP A 1 187 ? -10.624 -1.158 1.845 1.00 84.69 187 ASP A CA 1
ATOM 1480 C C . ASP A 1 187 ? -10.737 -1.845 3.211 1.00 84.69 187 ASP A C 1
ATOM 1482 O O . ASP A 1 187 ? -11.626 -2.672 3.405 1.00 84.69 187 ASP A O 1
ATOM 1486 N N . GLY A 1 188 ? -9.962 -1.405 4.207 1.00 88.25 188 GLY A N 1
ATOM 1487 C CA . GLY A 1 188 ? -10.103 -1.893 5.579 1.00 88.25 188 GLY A CA 1
ATOM 1488 C C . GLY A 1 188 ? -11.486 -1.619 6.173 1.00 88.25 188 GLY A C 1
ATOM 1489 O O . GLY A 1 188 ? -12.100 -2.520 6.735 1.00 88.25 188 GLY A O 1
ATOM 1490 N N . HIS A 1 189 ? -12.036 -0.413 6.002 1.00 89.94 189 HIS A N 1
ATOM 1491 C CA . HIS A 1 189 ? -13.399 -0.115 6.452 1.00 89.94 189 HIS A CA 1
ATOM 1492 C C . HIS A 1 189 ? -14.453 -0.947 5.713 1.00 89.94 189 HIS A C 1
ATOM 1494 O O . HIS A 1 189 ? -15.370 -1.443 6.361 1.00 89.94 189 HIS A O 1
ATOM 1500 N N . ARG A 1 190 ? -14.296 -1.168 4.398 1.00 89.56 190 ARG A N 1
ATOM 1501 C CA . ARG A 1 190 ? -15.194 -2.048 3.629 1.00 89.56 190 ARG A CA 1
ATOM 1502 C C . ARG A 1 190 ? -15.201 -3.474 4.167 1.00 89.56 190 ARG A C 1
ATOM 1504 O O . ARG A 1 190 ? -16.267 -4.071 4.238 1.00 89.56 190 ARG A O 1
ATOM 1511 N N . LEU A 1 191 ? -14.048 -4.010 4.566 1.00 89.75 191 LEU A N 1
ATOM 1512 C CA . LEU A 1 191 ? -13.981 -5.336 5.188 1.00 89.75 191 LEU A CA 1
ATOM 1513 C C . LEU A 1 191 ? -14.657 -5.360 6.556 1.00 89.75 191 LEU A C 1
ATOM 1515 O O . LEU A 1 191 ? -15.420 -6.279 6.842 1.00 89.75 191 LEU A O 1
ATOM 1519 N N . LEU A 1 192 ? -14.443 -4.332 7.381 1.00 91.44 192 LEU A N 1
ATOM 1520 C CA . LEU A 1 192 ? -15.154 -4.214 8.656 1.00 91.44 192 LEU A CA 1
ATOM 1521 C C . LEU A 1 192 ? -16.678 -4.148 8.449 1.00 91.44 192 LEU A C 1
ATOM 1523 O O . LEU A 1 192 ? -17.420 -4.758 9.215 1.00 91.44 192 LEU A O 1
ATOM 1527 N N . ASP A 1 193 ? -17.148 -3.445 7.415 1.00 91.25 193 ASP A N 1
ATOM 1528 C CA . ASP A 1 193 ? -18.570 -3.381 7.052 1.00 91.25 193 ASP A CA 1
ATOM 1529 C C . ASP A 1 193 ? -19.099 -4.726 6.538 1.00 91.25 193 ASP A C 1
ATOM 1531 O O . ASP A 1 193 ? -20.173 -5.163 6.955 1.00 91.25 193 ASP A O 1
ATOM 1535 N N . LEU A 1 194 ? -18.332 -5.413 5.686 1.00 90.75 194 LEU A N 1
ATOM 1536 C CA . LEU A 1 194 ? -18.669 -6.734 5.151 1.00 90.75 194 LEU A CA 1
ATOM 1537 C C . LEU A 1 194 ? -18.860 -7.762 6.273 1.00 90.75 194 LEU A C 1
ATOM 1539 O O . LEU A 1 194 ? -19.838 -8.508 6.271 1.00 90.75 194 LEU A O 1
ATOM 1543 N N . HIS A 1 195 ? -17.968 -7.748 7.264 1.00 89.75 195 HIS A N 1
ATOM 1544 C CA . HIS A 1 195 ? -18.045 -8.608 8.446 1.00 89.75 195 HIS A CA 1
ATOM 1545 C C . HIS A 1 195 ? -18.970 -8.058 9.545 1.00 89.75 195 HIS A C 1
ATOM 1547 O O . HIS A 1 195 ? -19.032 -8.627 10.632 1.00 89.75 195 HIS A O 1
ATOM 1553 N N . ARG A 1 196 ? -19.711 -6.971 9.274 1.00 89.50 196 ARG A N 1
ATOM 1554 C CA . ARG A 1 196 ? -20.679 -6.345 10.192 1.00 89.50 196 ARG A CA 1
ATOM 1555 C C . ARG A 1 196 ? -20.092 -6.011 11.567 1.00 89.50 196 ARG A C 1
ATOM 1557 O O . ARG A 1 196 ? -20.770 -6.113 12.589 1.00 89.50 196 ARG A O 1
ATOM 1564 N N . VAL A 1 197 ? -18.834 -5.583 11.597 1.00 88.44 197 VAL A N 1
ATOM 1565 C CA . VAL A 1 197 ? -18.147 -5.204 12.832 1.00 88.44 197 VAL A CA 1
ATOM 1566 C C . VAL A 1 197 ? -18.6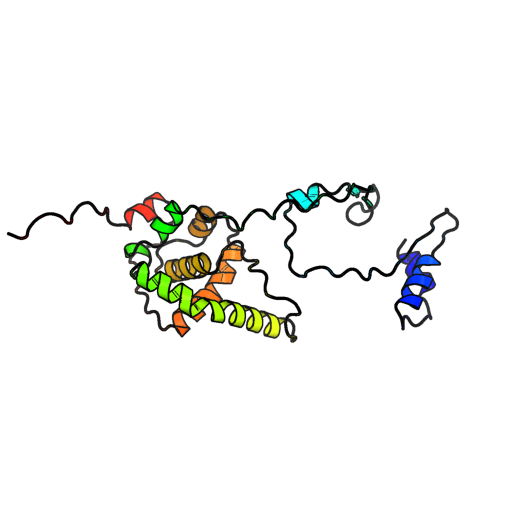73 -3.846 13.297 1.00 88.44 197 VAL A C 1
ATOM 1568 O O . VAL A 1 197 ? -18.313 -2.794 12.761 1.00 88.44 197 VAL A O 1
ATOM 1571 N N . ALA A 1 198 ? -19.531 -3.862 14.315 1.00 83.62 198 ALA A N 1
ATOM 1572 C CA . ALA A 1 198 ? -19.998 -2.655 14.979 1.00 83.62 198 ALA A CA 1
ATOM 1573 C C . ALA A 1 198 ? -18.900 -2.121 15.909 1.00 83.62 198 ALA A C 1
ATOM 1575 O O . ALA A 1 198 ? -18.534 -2.754 16.896 1.00 83.62 198 ALA A O 1
ATOM 1576 N N . VAL A 1 199 ? -18.365 -0.947 15.584 1.00 82.88 199 VAL A N 1
ATOM 1577 C CA . VAL A 1 199 ? -17.260 -0.335 16.324 1.00 82.88 199 VAL A CA 1
ATOM 1578 C C . VAL A 1 199 ? -17.736 0.968 16.950 1.00 82.88 199 VAL A C 1
ATOM 1580 O O . VAL A 1 199 ? -17.891 1.974 16.257 1.00 82.88 199 VAL A O 1
ATOM 1583 N N . THR A 1 200 ? -17.950 0.964 18.264 1.00 88.25 200 THR A N 1
ATOM 1584 C CA . THR A 1 200 ? -18.305 2.173 19.018 1.00 88.25 200 THR A CA 1
ATOM 1585 C C . THR A 1 200 ? -17.122 3.141 19.012 1.00 88.25 200 THR A C 1
ATOM 1587 O O . THR A 1 200 ? -16.033 2.731 19.403 1.00 88.25 200 THR A O 1
ATOM 1590 N N . PRO A 1 201 ? -17.258 4.410 18.604 1.00 90.12 201 PRO A N 1
ATOM 1591 C CA . PRO A 1 201 ? -16.151 5.360 18.676 1.00 90.12 201 PRO A CA 1
ATOM 1592 C C . PRO A 1 201 ? -15.724 5.632 20.126 1.00 90.12 201 PRO A C 1
ATOM 1594 O O . PRO A 1 201 ? -16.572 5.767 21.005 1.00 90.12 201 PRO A O 1
ATOM 1597 N N . LEU A 1 202 ? -14.420 5.753 20.379 1.00 89.56 202 LEU A N 1
ATOM 1598 C CA . LEU A 1 202 ? -13.914 6.222 21.669 1.00 89.56 202 LEU A CA 1
ATOM 1599 C C . LEU A 1 202 ? -14.269 7.705 21.873 1.00 89.56 202 LEU A C 1
ATOM 1601 O O . LEU A 1 202 ? -14.177 8.491 20.920 1.00 89.56 202 LEU A O 1
ATOM 1605 N N . PRO A 1 203 ? -14.646 8.112 23.098 1.00 87.44 203 PRO A N 1
ATOM 1606 C CA . PRO A 1 203 ? -14.914 9.509 23.401 1.00 87.44 203 PRO A CA 1
ATOM 1607 C C . PRO A 1 203 ? -13.634 10.356 23.314 1.00 87.44 203 PRO A C 1
ATOM 1609 O O . PRO A 1 203 ? -12.516 9.887 23.547 1.00 87.44 203 PRO A O 1
ATOM 1612 N N . GLY A 1 204 ? -13.807 11.638 22.987 1.00 88.94 204 GLY A N 1
ATOM 1613 C CA . GLY A 1 204 ? -12.716 12.610 22.902 1.00 88.94 204 GLY A CA 1
ATOM 1614 C C . GLY A 1 204 ? -11.989 12.661 21.552 1.00 88.94 204 GLY A C 1
ATOM 1615 O O . GLY A 1 204 ? -12.442 12.148 20.524 1.00 88.94 204 GLY A O 1
ATOM 1616 N N . THR A 1 205 ? -10.860 13.370 21.531 1.00 91.69 205 THR A N 1
ATOM 1617 C CA . THR A 1 205 ? -10.029 13.561 20.332 1.00 91.69 205 THR A CA 1
ATOM 1618 C C . THR A 1 205 ? -8.999 12.435 20.203 1.00 91.69 205 THR A C 1
ATOM 1620 O O . THR A 1 205 ? -8.389 12.090 21.208 1.00 91.69 205 THR A O 1
ATOM 1623 N N . PRO A 1 206 ? -8.744 11.865 19.007 1.00 93.44 206 PRO A N 1
ATOM 1624 C CA . PRO A 1 206 ? -7.803 10.747 18.843 1.00 93.44 206 PRO A CA 1
ATOM 1625 C C . PRO A 1 206 ? -6.390 11.056 19.362 1.00 93.44 206 PRO A C 1
ATOM 1627 O O . PRO A 1 206 ? -5.932 12.193 19.234 1.00 93.44 206 PRO A O 1
ATOM 1630 N N . ALA A 1 207 ? -5.670 10.046 19.867 1.00 94.00 207 ALA A N 1
ATOM 1631 C CA . ALA A 1 207 ? -4.280 10.198 20.315 1.00 94.00 207 ALA A CA 1
ATOM 1632 C C . ALA A 1 207 ? -3.372 10.732 19.199 1.00 94.00 207 ALA A C 1
ATOM 1634 O O . ALA A 1 207 ? -3.356 10.223 18.069 1.00 94.00 207 ALA A O 1
ATOM 1635 N N . ARG A 1 208 ? -2.585 11.750 19.549 1.00 95.25 208 ARG A N 1
ATOM 1636 C CA . ARG A 1 208 ? -1.533 12.336 18.707 1.00 95.25 208 ARG A CA 1
ATOM 1637 C C . ARG A 1 208 ? -0.130 11.980 19.187 1.00 95.25 208 ARG A C 1
ATOM 1639 O O . ARG A 1 208 ? 0.804 12.098 18.407 1.00 95.25 208 ARG A O 1
ATOM 1646 N N . THR A 1 209 ? 0.007 11.528 20.433 1.00 94.62 209 THR A N 1
ATOM 1647 C CA . THR A 1 209 ? 1.279 11.104 21.030 1.00 94.62 209 THR A CA 1
ATOM 1648 C C . THR A 1 209 ? 1.166 9.709 21.637 1.00 94.62 209 THR A C 1
ATOM 1650 O O . THR A 1 209 ? 0.066 9.254 21.959 1.00 94.62 209 THR A O 1
ATOM 1653 N N . LEU A 1 210 ? 2.311 9.045 21.823 1.00 91.75 210 LEU A N 1
ATOM 1654 C CA . LEU A 1 210 ? 2.388 7.737 22.478 1.00 91.75 210 LEU A CA 1
ATOM 1655 C C . LEU A 1 210 ? 1.828 7.797 23.912 1.00 91.75 210 LEU A C 1
ATOM 1657 O O . LEU A 1 210 ? 1.037 6.948 24.300 1.00 91.75 210 LEU A O 1
ATOM 1661 N N . THR A 1 211 ? 2.136 8.853 24.671 1.00 91.44 211 THR A N 1
ATOM 1662 C CA . THR A 1 211 ? 1.618 9.056 26.036 1.00 91.44 211 THR A CA 1
ATOM 1663 C C . THR A 1 211 ? 0.089 9.131 26.077 1.00 91.44 211 THR A C 1
ATOM 1665 O O . THR A 1 211 ? -0.540 8.498 26.917 1.00 91.44 211 THR A O 1
ATOM 1668 N N . GLN A 1 212 ? -0.534 9.854 25.136 1.00 92.69 212 GLN A 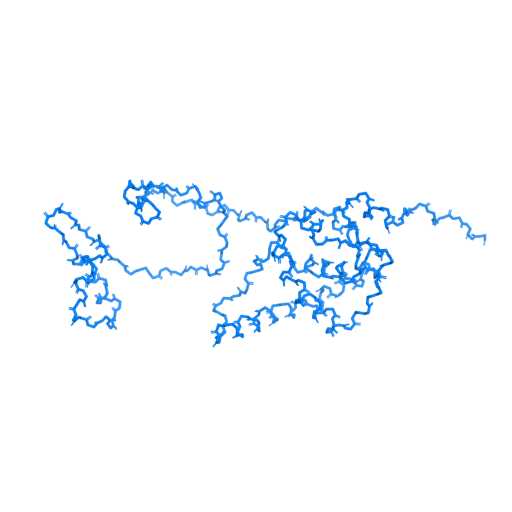N 1
ATOM 1669 C CA . GLN A 1 212 ? -2.000 9.923 25.024 1.00 92.69 212 GLN A CA 1
ATOM 1670 C C . GLN A 1 212 ? -2.634 8.597 24.600 1.00 92.69 212 GLN A C 1
ATOM 1672 O O . GLN A 1 212 ? -3.835 8.400 24.790 1.00 92.69 212 GLN A O 1
ATOM 1677 N N . LEU A 1 213 ? -1.865 7.735 23.936 1.00 92.62 213 LEU A N 1
ATOM 1678 C CA . LEU A 1 213 ? -2.313 6.408 23.551 1.00 92.62 213 LEU A CA 1
ATOM 1679 C C . LEU A 1 213 ? -2.238 5.451 24.741 1.00 92.62 213 LEU A C 1
ATOM 1681 O O . LEU A 1 213 ? -3.231 4.794 25.031 1.00 92.62 213 LEU A O 1
ATOM 1685 N N . HIS A 1 214 ? -1.124 5.453 25.478 1.00 91.19 214 HIS A N 1
ATOM 1686 C CA . HIS A 1 214 ? -0.982 4.681 26.713 1.00 91.19 214 HIS A CA 1
ATOM 1687 C C . HIS A 1 214 ? -2.041 5.048 27.752 1.00 91.19 214 HIS A C 1
ATOM 1689 O O . HIS A 1 214 ? -2.632 4.153 28.333 1.00 91.19 214 HIS A O 1
ATOM 1695 N N . ALA A 1 215 ? -2.375 6.333 27.914 1.00 90.69 215 ALA A N 1
ATOM 1696 C CA . ALA A 1 215 ? -3.419 6.775 28.847 1.00 90.69 215 ALA A CA 1
ATOM 1697 C C . ALA A 1 215 ? -4.831 6.227 28.537 1.00 90.69 215 ALA A C 1
ATOM 1699 O O . ALA A 1 215 ? -5.739 6.380 29.350 1.00 90.69 215 ALA A O 1
ATOM 1700 N N . ARG A 1 216 ? -5.047 5.636 27.353 1.00 88.81 216 ARG A N 1
ATOM 1701 C CA . ARG A 1 216 ? -6.311 4.979 26.981 1.00 88.81 216 ARG A CA 1
ATOM 1702 C C . ARG A 1 216 ? -6.339 3.487 27.282 1.00 88.81 216 ARG A C 1
ATOM 1704 O O . ARG A 1 216 ? -7.411 2.896 27.195 1.00 88.81 216 ARG A O 1
ATOM 1711 N N . ILE A 1 217 ? -5.186 2.888 27.556 1.00 89.25 217 ILE A N 1
ATOM 1712 C CA . ILE A 1 217 ? -5.077 1.484 27.932 1.00 89.25 217 ILE A CA 1
ATOM 1713 C C . ILE A 1 217 ? -5.156 1.455 29.460 1.00 89.25 217 ILE A C 1
ATOM 1715 O O . ILE A 1 217 ? -4.322 2.090 30.106 1.00 89.25 217 ILE A O 1
ATOM 1719 N N . PRO A 1 218 ? -6.162 0.797 30.055 1.00 79.75 218 PRO A N 1
ATOM 1720 C CA . PRO A 1 218 ? -6.204 0.648 31.499 1.00 79.75 218 PRO A CA 1
ATOM 1721 C C . PRO A 1 218 ? -4.975 -0.147 31.949 1.00 79.75 218 PRO A C 1
ATOM 1723 O O . PRO A 1 218 ? -4.648 -1.178 31.361 1.00 79.75 218 PRO A O 1
ATOM 1726 N N . SER A 1 219 ? -4.285 0.331 32.984 1.00 68.38 219 SER A N 1
ATOM 1727 C CA . SER A 1 219 ? -3.258 -0.455 33.663 1.00 68.38 219 SER A CA 1
ATOM 1728 C C . SER A 1 219 ? -3.931 -1.717 34.204 1.00 68.38 219 SER A C 1
ATOM 1730 O O . SER A 1 219 ? -4.788 -1.629 35.080 1.00 68.38 219 SER A O 1
ATOM 1732 N N . HIS A 1 220 ? -3.607 -2.885 33.654 1.00 54.72 220 HIS A N 1
ATOM 1733 C CA . HIS A 1 220 ? -4.060 -4.167 34.192 1.00 54.72 220 HIS A CA 1
ATOM 1734 C C . HIS A 1 220 ? -3.306 -4.472 35.498 1.00 54.72 220 HIS A C 1
ATOM 1736 O O . HIS A 1 220 ? -2.476 -5.369 35.512 1.00 54.72 220 HIS A O 1
ATOM 1742 N N . ASP A 1 221 ? -3.571 -3.718 36.568 1.00 45.88 221 ASP A N 1
ATOM 1743 C CA . ASP A 1 221 ? -3.064 -4.017 37.920 1.00 45.88 221 ASP A CA 1
ATOM 1744 C C . ASP A 1 221 ? -4.176 -4.216 38.973 1.00 45.88 221 ASP A C 1
ATOM 1746 O O . ASP A 1 221 ? -3.879 -4.673 40.068 1.00 45.88 221 ASP A O 1
ATOM 1750 N N . ASP A 1 222 ? -5.463 -4.017 38.650 1.00 44.00 222 ASP A N 1
ATOM 1751 C CA . ASP A 1 222 ? -6.548 -4.043 39.658 1.00 44.00 222 ASP A CA 1
ATOM 1752 C C . ASP A 1 222 ? -7.652 -5.093 39.408 1.00 44.00 222 ASP A C 1
ATOM 1754 O O . ASP A 1 222 ? -8.844 -4.809 39.508 1.00 44.00 222 ASP A O 1
ATOM 1758 N N . THR A 1 223 ? -7.292 -6.348 39.122 1.00 43.41 223 THR A N 1
ATOM 1759 C CA . THR A 1 223 ? -8.236 -7.474 39.300 1.00 43.41 223 THR A CA 1
ATOM 1760 C C . THR A 1 223 ? -7.567 -8.663 39.980 1.00 43.41 223 THR A C 1
ATOM 1762 O O . THR A 1 223 ? -7.360 -9.709 39.372 1.00 43.41 223 THR A O 1
ATOM 1765 N N . CYS A 1 224 ? -7.236 -8.500 41.259 1.00 42.09 224 CYS A N 1
ATOM 1766 C CA . CYS A 1 224 ? -7.220 -9.601 42.221 1.00 42.09 224 CYS A CA 1
ATOM 1767 C C . CYS A 1 224 ? -7.504 -9.040 43.620 1.00 42.09 224 CYS A C 1
ATOM 1769 O O . CYS A 1 224 ? -6.609 -8.851 44.441 1.00 42.09 224 CYS A O 1
ATOM 1771 N N . THR A 1 225 ? -8.763 -8.708 43.888 1.00 43.81 225 THR A N 1
ATOM 1772 C CA . THR A 1 225 ? -9.268 -8.626 45.261 1.00 43.81 225 THR A CA 1
ATOM 1773 C C . THR A 1 225 ? -10.741 -9.018 45.246 1.00 43.81 225 THR A C 1
ATOM 1775 O O . THR A 1 225 ? -11.492 -8.567 44.386 1.00 43.81 225 THR A O 1
ATOM 1778 N N . ASP A 1 226 ? -11.090 -9.888 46.190 1.00 40.41 226 ASP A N 1
ATOM 1779 C CA . ASP A 1 226 ? -12.417 -10.398 46.537 1.00 40.41 226 ASP A CA 1
ATOM 1780 C C . ASP A 1 226 ? -13.106 -11.358 45.560 1.00 40.41 226 ASP A C 1
ATOM 1782 O O . ASP A 1 226 ? -13.847 -10.950 44.672 1.00 40.41 226 ASP A O 1
ATOM 1786 N N . GLN A 1 227 ? -12.996 -12.659 45.861 1.00 39.91 227 GLN A N 1
ATOM 1787 C CA . GLN A 1 227 ? -14.157 -13.397 46.378 1.00 39.91 227 GLN A CA 1
ATOM 1788 C C . GLN A 1 227 ? -13.728 -14.355 47.504 1.00 39.91 227 GLN A C 1
ATOM 1790 O O . GLN A 1 227 ? -12.814 -15.162 47.331 1.00 39.91 227 GLN A O 1
ATOM 1795 N N . LEU A 1 228 ? -14.387 -14.172 48.653 1.00 37.75 228 LEU A N 1
ATOM 1796 C CA . LEU A 1 228 ? -14.454 -15.047 49.828 1.00 37.75 228 LEU A CA 1
ATOM 1797 C C . LEU A 1 228 ? -15.183 -16.360 49.517 1.00 37.75 228 LEU A C 1
ATOM 1799 O O . LEU A 1 228 ? -16.128 -16.315 48.696 1.00 37.75 228 LEU A O 1
#

Foldseek 3Di:
DVVQLVVLCVPPDPPDPVSSQVSQQPRADPVGDGDHGDDDPDDDAPPDDDDPVNVVPFQWAADPPPRVPHTDGDDDDDDDPDPDPPLPDQDVVLVVLLLFCLQLVDHSVVLVVLLVVCVVVLQVVVQVVVCVVPVDGDPHRNPPPLSDDSSLLLSLLSSVVQLAADLVVSCVSRVHDSVSSVVSNVSSVVSCVVVPPDHDHDPDHHDPDPVSNVVSRPDPPPPDDDDD

pLDDT: mean 83.64, std 13.77, range [37.75, 95.25]

InterPro domains:
  IPR011518 Transposase, Rhodopirellula-type [PF07592] (1-75)

Radius of gyration: 26.47 Å; chains: 1; bounding box: 52×30×94 Å